Protein AF-0000000086563692 (afdb_homodimer)

Sequence (308 aa):
MVQERSSQERCFNPIDSYIWFELYGSPTDRDVDLIGSVIQSWYVMGRLGAFNSSNLQLANSSMEHNPIYDADKGFKVMPSSFHDIGDVEFQDNWGRVWVDLGTSDIFAVDVLLNCLTVLSSEYLGIQQMVLVGRMGDWEEGMTNPEYGYKYFKIMVQERSSQERCFNPIDSYIWFELYGSPTDRDVDLIGSVIQSWYVMGRLGAFNSSNLQLANSSMEHNPIYDADKGFKVMPSSFHDIGDVEFQDNWGRVWVDLGTSDIFAVDVLLNCLTVLSSEYLGIQQMVLVGRMGDWEEGMTNPEYGYKYFKI

Solvent-accessible surface area (backbone atoms only — not comparable to full-atom values): 15801 Å² total; per-residue (Å²): 64,40,51,57,57,86,56,84,67,19,50,66,34,63,62,54,20,26,44,33,35,33,36,81,48,59,67,51,75,65,49,43,50,52,56,34,49,52,52,42,29,52,46,58,39,27,45,27,19,21,36,33,80,90,51,39,52,43,57,67,35,66,79,89,45,89,61,58,40,56,47,70,62,54,70,68,47,81,79,14,26,36,69,50,68,50,48,35,37,32,45,51,34,36,35,35,30,43,37,19,34,52,61,40,42,64,47,45,52,26,33,50,50,33,22,50,52,45,42,18,75,75,45,82,40,59,69,33,35,29,47,24,34,68,70,81,77,75,51,89,75,64,72,41,54,94,71,50,27,46,72,31,87,109,62,39,51,57,57,85,55,84,69,19,50,66,36,63,64,54,20,26,43,34,35,33,37,80,50,60,68,50,74,66,49,42,52,51,56,33,49,51,51,41,29,51,46,56,38,26,45,27,19,22,36,34,80,90,51,40,52,45,58,70,34,64,81,88,42,90,59,58,40,56,47,69,61,52,69,69,47,80,80,13,26,37,70,49,70,51,49,34,37,31,44,54,35,36,34,37,30,42,36,18,34,51,61,40,41,64,47,44,53,24,32,50,49,34,21,51,52,44,42,20,73,76,48,81,42,60,68,33,35,28,48,24,34,65,69,81,77,77,48,91,72,63,72,40,55,94,70,49,27,47,70,31,87,110

Secondary structure (DSSP, 8-state):
-B---SSGGGS--TTSEEEEEEESSPPPHHHHHHHHHHHHHHHHHHHTT---GGG-TTTTS-TTS-----HHHHHHSPP----EE--EEEETTEEEEEEE-TT--THHHHHHHHHHHHHHHHSSPEEEEEEESS-TT--TT---GGGTEEEE--/-B---SSGGGS--TTSEEEEEEESSPPPHHHHHHHHHHHHHHHHHHHTT---GGG-TTTTS-TTS---B-HHHHHHSPP----EEEEEEEETTEEEEEEE-TT--THHHHHHHHHHHHHHHHSSPEEEEEEES--TT--TT---GGGTEEEE--

Radius of gyration: 19.94 Å; Cα contacts (8 Å, |Δi|>4): 639; chains: 2; bounding box: 43×49×48 Å

pLDDT: mean 82.55, std 15.15, range [36.16, 98.0]

Foldseek 3Di:
DADQDPDPQRDFDQQAWKKKWFFPWQDDPVRQCVLQVLVVVLQVCQQVQNQDPVQPQQVPDDVVDPRDRDVVVVVPDDGFHWDDKFWWKDAIRMIMIIGGRDRGDCSSVVVSVVVLCVCQVVHGHIPDIYIGRDDDDPPPPPCDVVRSMDIGGD/DADQDPDPQRDFDQQAWKKKWFFPWQDDPVRQCVLQVLVVVLQVCQQVQNQDPVQPQQVPDDVVDPRDRDVVVVVPDDGFHWDDKFWWKDAIRMIMIIGGRDRGDCSSVVVSVVVLCVCQVVHGHTPDIYITRDDDPPPPPPCDVVRSMDIGGD

Nearest PDB structures (foldseek):
  3t53-assembly1_A  TM=5.256E-01  e=1.301E+00  Escherichia coli K-12
  3k07-assembly1_A  TM=4.499E-01  e=2.612E+00  Escherichia coli K-12
  1nxi-assembly1_A  TM=3.755E-01  e=2.301E+00  Vibrio cholerae
  7cz9-assembly2_E  TM=3.711E-01  e=5.955E+00  Klebsiella pneumoniae
  7kf6-assembly1_C  TM=4.989E-01  e=3.275E-01  Escherichia coli

Structure (mmCIF, N/CA/C/O backbone):
data_AF-0000000086563692-model_v1
#
loop_
_entity.id
_entity.type
_entity.pdbx_description
1 polymer 'Uncharacterized protein'
#
loop_
_atom_site.group_PDB
_atom_site.id
_atom_site.type_symbol
_atom_site.label_atom_id
_atom_site.label_alt_id
_atom_site.label_comp_id
_atom_site.label_asym_id
_atom_site.label_entity_id
_atom_site.label_seq_id
_atom_site.pdbx_PDB_ins_code
_atom_site.Cartn_x
_atom_site.Cartn_y
_atom_site.Cartn_z
_atom_site.occupancy
_atom_site.B_iso_or_equiv
_atom_site.auth_seq_id
_atom_site.auth_comp_id
_atom_site.auth_asym_id
_atom_site.auth_atom_id
_atom_site.pdbx_PDB_model_num
ATOM 1 N N . MET A 1 1 ? 6.848 20.109 4.762 1 36.16 1 MET A N 1
ATOM 2 C CA . MET A 1 1 ? 5.789 19.109 4.824 1 36.16 1 MET A CA 1
ATOM 3 C C . MET A 1 1 ? 5.922 18.25 6.078 1 36.16 1 MET A C 1
ATOM 5 O O . MET A 1 1 ? 4.992 18.172 6.883 1 36.16 1 MET A O 1
ATOM 9 N N . VAL A 1 2 ? 6.562 17 5.934 1 46.16 2 VAL A N 1
ATOM 10 C CA . VAL A 1 2 ? 6.715 16.328 7.219 1 46.16 2 VAL A CA 1
ATOM 11 C C . VAL A 1 2 ? 7.637 17.141 8.117 1 46.16 2 VAL A C 1
ATOM 13 O O . VAL A 1 2 ? 8.766 17.453 7.742 1 46.16 2 VAL A O 1
ATOM 16 N N . GLN A 1 3 ? 7.266 18.078 9.055 1 46.94 3 GLN A N 1
ATOM 17 C CA . GLN A 1 3 ? 8.086 18.812 10.008 1 46.94 3 GLN A CA 1
ATOM 18 C C . GLN A 1 3 ? 8.078 18.141 11.375 1 46.94 3 GLN A C 1
ATOM 20 O O . GLN A 1 3 ? 7.02 17.734 11.867 1 46.94 3 GLN A O 1
ATOM 25 N N . GLU A 1 4 ? 9.227 17.312 11.586 1 50.34 4 GLU A N 1
ATOM 26 C CA . GLU A 1 4 ? 9.297 17 13.008 1 50.34 4 GLU A CA 1
ATOM 27 C C . GLU A 1 4 ? 9.68 18.25 13.82 1 50.34 4 GLU A C 1
ATOM 29 O O . GLU A 1 4 ? 10.586 19 13.43 1 50.34 4 GLU A O 1
ATOM 34 N N . ARG A 1 5 ? 8.812 18.797 14.508 1 49.22 5 ARG A N 1
ATOM 35 C CA . ARG A 1 5 ? 9.18 19.938 15.344 1 49.22 5 ARG A CA 1
ATOM 36 C C . ARG A 1 5 ? 10.125 19.516 16.469 1 49.22 5 ARG A C 1
ATOM 38 O O . ARG A 1 5 ? 10.102 18.359 16.906 1 49.22 5 ARG A O 1
ATOM 45 N N . SER A 1 6 ? 11.148 20.188 16.875 1 40.38 6 SER A N 1
ATOM 46 C CA . SER A 1 6 ? 12.297 20.156 17.781 1 40.38 6 SER A CA 1
ATOM 47 C C . SER A 1 6 ? 11.875 19.781 19.188 1 40.38 6 SER A C 1
ATOM 49 O O . SER A 1 6 ? 12.719 19.469 20.031 1 40.38 6 SER A O 1
ATOM 51 N N . SER A 1 7 ? 10.773 19.953 19.734 1 41.78 7 SER A N 1
ATOM 52 C CA . SER A 1 7 ? 10.641 19.703 21.156 1 41.78 7 SER A CA 1
ATOM 53 C C . SER A 1 7 ? 10.43 18.219 21.438 1 41.78 7 SER A C 1
ATOM 55 O O . SER A 1 7 ? 9.859 17.5 20.609 1 41.78 7 SER A O 1
ATOM 57 N N . GLN A 1 8 ? 11.18 17.547 22.562 1 43.56 8 GLN A N 1
ATOM 58 C CA . GLN A 1 8 ? 11.164 16.188 23.094 1 43.56 8 GLN A CA 1
ATOM 59 C C . GLN A 1 8 ? 9.844 15.492 22.781 1 43.56 8 GLN A C 1
ATOM 61 O O . GLN A 1 8 ? 9.828 14.289 22.484 1 43.56 8 GLN A O 1
ATOM 66 N N . GLU A 1 9 ? 8.797 16.109 23.062 1 45.97 9 GLU A N 1
ATOM 67 C CA . GLU A 1 9 ? 7.426 15.617 22.922 1 45.97 9 GLU A CA 1
ATOM 68 C C . GLU A 1 9 ? 7.09 15.328 21.453 1 45.97 9 GLU A C 1
ATOM 70 O O . GLU A 1 9 ? 6.027 14.781 21.156 1 45.97 9 GLU A O 1
ATOM 75 N N . ARG A 1 10 ? 8.18 15.586 20.531 1 53.53 10 ARG A N 1
ATOM 76 C CA . ARG A 1 10 ? 7.82 15.758 19.125 1 53.53 10 ARG A CA 1
ATOM 77 C C . ARG A 1 10 ? 8.438 14.664 18.266 1 53.53 10 ARG A C 1
ATOM 79 O O . ARG A 1 10 ? 8.219 14.625 17.047 1 53.53 10 ARG A O 1
ATOM 86 N N . CYS A 1 11 ? 9.07 13.781 19.094 1 57.66 11 CYS A N 1
ATOM 87 C CA . CYS A 1 11 ? 9.812 12.82 18.281 1 57.66 11 CYS A CA 1
ATOM 88 C C . CYS A 1 11 ? 8.898 11.695 17.797 1 57.66 11 CYS A C 1
ATOM 90 O O . CYS A 1 11 ? 8.062 11.203 18.547 1 57.66 11 CYS A O 1
ATOM 92 N N . PHE A 1 12 ? 8.977 11.531 16.688 1 68.88 12 PHE A N 1
ATOM 93 C CA . PHE A 1 12 ? 8.203 10.438 16.109 1 68.88 12 PHE A CA 1
ATOM 94 C C . PHE A 1 12 ? 8.609 9.102 16.719 1 68.88 12 PHE A C 1
ATOM 96 O O . PHE A 1 12 ? 9.789 8.75 16.719 1 68.88 12 PHE A O 1
ATOM 103 N N . ASN A 1 13 ? 7.66 8.586 17.531 1 78.75 13 ASN A N 1
ATOM 104 C CA . ASN A 1 13 ? 7.742 7.23 18.047 1 78.75 13 ASN A CA 1
ATOM 105 C C . ASN A 1 13 ? 6.961 6.246 17.188 1 78.75 13 ASN A C 1
ATOM 107 O O . ASN A 1 13 ? 5.73 6.254 17.188 1 78.75 13 ASN A O 1
ATOM 111 N N . PRO A 1 14 ? 7.668 5.336 16.5 1 79.81 14 PRO A N 1
ATOM 112 C CA . PRO A 1 14 ? 6.992 4.465 15.539 1 79.81 14 PRO A CA 1
ATOM 113 C C . PRO A 1 14 ? 5.875 3.637 16.172 1 79.81 14 PRO A C 1
ATOM 115 O O . PRO A 1 14 ? 4.938 3.232 15.477 1 79.81 14 PRO A O 1
ATOM 118 N N . ILE A 1 15 ? 5.949 3.422 17.5 1 86.31 15 ILE A N 1
ATOM 119 C CA . ILE A 1 15 ? 4.965 2.514 18.078 1 86.31 15 ILE A CA 1
ATOM 120 C C . ILE A 1 15 ? 3.863 3.318 18.766 1 86.31 15 ILE A C 1
ATOM 122 O O . ILE A 1 15 ? 2.955 2.744 19.375 1 86.31 15 ILE A O 1
ATOM 126 N N . ASP A 1 16 ? 3.912 4.613 18.688 1 88.25 16 ASP A N 1
ATOM 127 C CA . ASP A 1 16 ? 2.916 5.465 19.328 1 88.25 16 ASP A CA 1
ATOM 128 C C . ASP A 1 16 ? 2.994 6.895 18.812 1 88.25 16 ASP A C 1
ATOM 130 O O . ASP A 1 16 ? 3.561 7.773 19.453 1 88.25 16 ASP A O 1
ATOM 134 N N . SER A 1 17 ? 2.441 7.125 17.641 1 85.62 17 SER A N 1
ATOM 135 C CA . SER A 1 17 ? 2.512 8.469 17.078 1 85.62 17 SER A CA 1
ATOM 136 C C . SER A 1 17 ? 1.267 8.789 16.266 1 85.62 17 SER A C 1
ATOM 138 O O . SER A 1 17 ? 0.482 7.898 15.938 1 85.62 17 SER A O 1
ATOM 140 N N . TYR A 1 18 ? 1.096 10.039 16.141 1 88.19 18 TYR A N 1
ATOM 141 C CA . TYR A 1 18 ? 0.054 10.523 15.234 1 88.19 18 TYR A CA 1
ATOM 142 C C . TYR A 1 18 ? 0.653 11.023 13.922 1 88.19 18 TYR A C 1
ATOM 144 O O . TYR A 1 18 ? 1.73 11.625 13.922 1 88.19 18 TYR A O 1
ATOM 152 N N . ILE A 1 19 ? -0.04 10.711 12.891 1 89.56 19 ILE A N 1
ATOM 153 C CA . ILE A 1 19 ? 0.185 11.375 11.617 1 89.56 19 ILE A CA 1
ATOM 154 C C . ILE A 1 19 ? -0.841 12.492 11.43 1 89.56 19 ILE A C 1
ATOM 156 O O . ILE A 1 19 ? -2.043 12.234 11.352 1 89.56 19 ILE A O 1
ATOM 160 N N . TRP A 1 20 ? -0.296 13.664 11.414 1 87.75 20 TRP A N 1
ATOM 161 C CA . TRP A 1 20 ? -1.153 14.836 11.258 1 87.75 20 TRP A CA 1
ATOM 162 C C . TRP A 1 20 ? -1.065 15.391 9.844 1 87.75 20 TRP A C 1
ATOM 164 O O . TRP A 1 20 ? 0.017 15.438 9.258 1 87.75 20 TRP A O 1
ATOM 174 N N . PHE A 1 21 ? -2.184 15.852 9.336 1 88.5 21 PHE A N 1
ATOM 175 C CA . PHE A 1 21 ? -2.137 16.547 8.055 1 88.5 21 PHE A CA 1
ATOM 176 C C . PHE A 1 21 ? -3.1 17.719 8.039 1 88.5 21 PHE A C 1
ATOM 178 O O . PHE A 1 21 ? -4.188 17.656 8.609 1 88.5 21 PHE A O 1
ATOM 185 N N . GLU A 1 22 ? -2.607 18.734 7.562 1 87.44 22 GLU A N 1
ATOM 186 C CA . GLU A 1 22 ? -3.381 19.969 7.375 1 87.44 22 GLU A CA 1
ATOM 187 C C . GLU A 1 22 ? -3.85 20.109 5.93 1 87.44 22 GLU A C 1
ATOM 189 O O . GLU A 1 22 ? -3.041 20.031 5 1 87.44 22 GLU A O 1
ATOM 194 N N . LEU A 1 23 ? -5.145 20.297 5.77 1 90.62 23 LEU A N 1
ATOM 195 C CA . LEU A 1 23 ? -5.73 20.453 4.445 1 90.62 23 LEU A CA 1
ATOM 196 C C . LEU A 1 23 ? -5.914 21.938 4.117 1 90.62 23 LEU A C 1
ATOM 198 O O . LEU A 1 23 ? -5.844 22.797 5.004 1 90.62 23 LEU A O 1
ATOM 202 N N . TYR A 1 24 ? -6.047 22.297 2.867 1 89.44 24 TYR A N 1
ATOM 203 C CA . TYR A 1 24 ? -6.289 23.688 2.482 1 89.44 24 TYR A CA 1
ATOM 204 C C . TYR A 1 24 ? -7.648 24.156 2.979 1 89.44 24 TYR A C 1
ATOM 206 O O . TYR A 1 24 ? -7.867 25.359 3.148 1 89.44 24 TYR A O 1
ATOM 214 N N . GLY A 1 25 ? -8.562 23.266 3.266 1 89.5 25 GLY A N 1
ATOM 215 C CA . GLY A 1 25 ? -9.891 23.516 3.797 1 89.5 25 GLY A CA 1
ATOM 216 C C . GLY A 1 25 ? -10.508 22.281 4.453 1 89.5 25 GLY A C 1
ATOM 217 O O . GLY A 1 25 ? -9.914 21.219 4.465 1 89.5 25 GLY A O 1
ATOM 218 N N . SER A 1 26 ? -11.703 22.516 5.035 1 89.88 26 SER A N 1
ATOM 219 C CA . SER A 1 26 ? -12.406 21.391 5.633 1 89.88 26 SER A CA 1
ATOM 220 C C . SER A 1 26 ? -12.766 20.344 4.586 1 89.88 26 SER A C 1
ATOM 222 O O . SER A 1 26 ? -13.281 20.672 3.518 1 89.88 26 SER A O 1
ATOM 224 N N . PRO A 1 27 ? -12.469 19.094 4.891 1 92.88 27 PRO A N 1
ATOM 225 C CA . PRO A 1 27 ? -12.734 18.062 3.893 1 92.88 27 PRO A CA 1
ATOM 226 C C . PRO A 1 27 ? -14.227 17.781 3.715 1 92.88 27 PRO A C 1
ATOM 228 O O . PRO A 1 27 ? -14.984 17.812 4.688 1 92.88 27 PRO A O 1
ATOM 231 N N . THR A 1 28 ? -14.641 17.547 2.473 1 92.69 28 THR A N 1
ATOM 232 C CA . THR A 1 28 ? -15.969 17 2.191 1 92.69 28 THR A CA 1
ATOM 233 C C . THR A 1 28 ? -16.031 15.523 2.572 1 92.69 28 THR A C 1
ATOM 235 O O . THR A 1 28 ? -15.016 14.914 2.908 1 92.69 28 THR A O 1
ATOM 238 N N . ASP A 1 29 ? -17.234 14.938 2.555 1 93.31 29 ASP A N 1
ATOM 239 C CA . ASP A 1 29 ? -17.375 13.508 2.812 1 93.31 29 ASP A CA 1
ATOM 240 C C . ASP A 1 29 ? -16.562 12.688 1.81 1 93.31 29 ASP A C 1
ATOM 242 O O . ASP A 1 29 ? -15.992 11.656 2.162 1 93.31 29 ASP A O 1
ATOM 246 N N . ARG A 1 30 ? -16.531 13.172 0.63 1 92.88 30 ARG A N 1
ATOM 247 C CA . ARG A 1 30 ? -15.75 12.5 -0.403 1 92.88 30 ARG A CA 1
ATOM 248 C C . ARG A 1 30 ? -14.258 12.523 -0.074 1 92.88 30 ARG A C 1
ATOM 250 O O . ARG A 1 30 ? -13.562 11.523 -0.249 1 92.88 30 ARG A O 1
ATOM 257 N N . ASP A 1 31 ? -13.766 13.68 0.371 1 93 31 ASP A N 1
ATOM 258 C CA . ASP A 1 31 ? -12.367 13.812 0.766 1 93 31 ASP A CA 1
ATOM 259 C C . ASP A 1 31 ? -12.031 12.867 1.916 1 93 31 ASP A C 1
ATOM 261 O O . ASP A 1 31 ? -10.969 12.234 1.917 1 93 31 ASP A O 1
ATOM 265 N N . VAL A 1 32 ? -12.945 12.828 2.854 1 94.69 32 VAL A N 1
ATOM 266 C CA . VAL A 1 32 ? -12.773 11.953 4.012 1 94.69 32 VAL A CA 1
ATOM 267 C C . VAL A 1 32 ? -12.664 10.5 3.555 1 94.69 32 VAL A C 1
ATOM 269 O O . VAL A 1 32 ? -11.781 9.766 4.004 1 94.69 32 VAL A O 1
ATOM 272 N N . ASP A 1 33 ? -13.5 10.094 2.623 1 95.19 33 ASP A N 1
ATOM 273 C CA . ASP A 1 33 ? -13.477 8.727 2.109 1 95.19 33 ASP A CA 1
ATOM 274 C C . ASP A 1 33 ? -12.18 8.438 1.356 1 95.19 33 ASP A C 1
ATOM 276 O O . ASP A 1 33 ? -11.617 7.352 1.479 1 95.19 33 ASP A O 1
ATOM 280 N N . LEU A 1 34 ? -11.734 9.375 0.601 1 93.56 34 LEU A N 1
ATOM 281 C CA . LEU A 1 34 ? -10.531 9.195 -0.202 1 93.56 34 LEU A CA 1
ATOM 282 C C . LEU A 1 34 ? -9.297 9.062 0.687 1 93.56 34 LEU A C 1
ATOM 284 O O . LEU A 1 34 ? -8.547 8.094 0.57 1 93.56 34 LEU A O 1
ATOM 288 N N . ILE A 1 35 ? -9.102 10 1.582 1 94.5 35 ILE A N 1
ATOM 289 C CA . ILE A 1 35 ? -7.945 9.984 2.477 1 94.5 35 ILE A CA 1
ATOM 290 C C . ILE A 1 35 ? -8.016 8.75 3.377 1 94.5 35 ILE A C 1
ATOM 292 O O . ILE A 1 35 ? -7.012 8.055 3.559 1 94.5 35 ILE A O 1
ATOM 296 N N . GLY A 1 36 ? -9.211 8.492 3.891 1 96.38 36 GLY A N 1
ATOM 297 C CA . GLY A 1 36 ? -9.398 7.32 4.73 1 96.38 36 GLY A CA 1
ATOM 298 C C . GLY A 1 36 ? -9.078 6.02 4.02 1 96.38 36 GLY A C 1
ATOM 299 O O . GLY A 1 36 ? -8.445 5.133 4.59 1 96.38 36 GLY A O 1
ATOM 300 N N . SER A 1 37 ? -9.508 5.91 2.785 1 95.62 37 SER A N 1
ATOM 301 C CA . SER A 1 37 ? -9.273 4.699 2.002 1 95.62 37 SER A CA 1
ATOM 302 C C . SER A 1 37 ? -7.785 4.488 1.747 1 95.62 37 SER A C 1
ATOM 304 O O . SER A 1 37 ? -7.305 3.352 1.764 1 95.62 37 SER A O 1
ATOM 306 N N . VAL A 1 38 ? -7.105 5.547 1.495 1 95.88 38 VAL A N 1
ATOM 307 C CA . VAL A 1 38 ? -5.664 5.457 1.274 1 95.88 38 VAL A CA 1
ATOM 308 C C . VAL A 1 38 ? -4.977 4.98 2.551 1 95.88 38 VAL A C 1
ATOM 310 O O . VAL A 1 38 ? -4.141 4.074 2.514 1 95.88 38 VAL A O 1
ATOM 313 N N . ILE A 1 39 ? -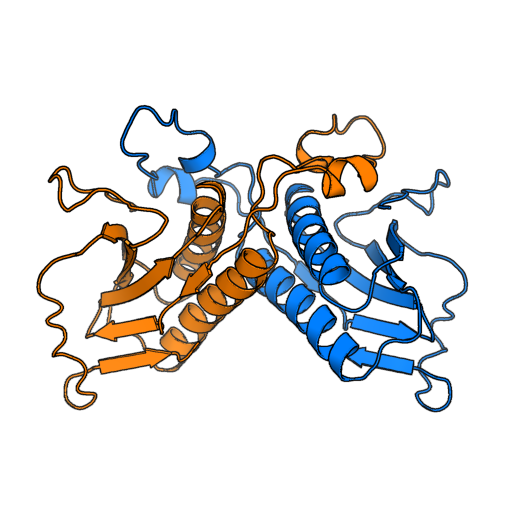5.348 5.543 3.66 1 97.25 39 ILE A N 1
ATOM 314 C CA . ILE A 1 39 ? -4.738 5.184 4.938 1 97.25 39 ILE A CA 1
ATOM 315 C C . ILE A 1 39 ? -5.113 3.75 5.305 1 97.25 39 ILE A C 1
ATOM 317 O O . ILE A 1 39 ? -4.293 3.004 5.844 1 97.25 39 ILE A O 1
ATOM 321 N N . GLN A 1 40 ? -6.348 3.41 5.012 1 97.81 40 GLN A N 1
ATOM 322 C CA . GLN A 1 40 ? -6.773 2.037 5.254 1 97.81 40 GLN A CA 1
ATOM 323 C C . GLN A 1 40 ? -5.961 1.053 4.418 1 97.81 40 GLN A C 1
ATOM 325 O O . GLN A 1 40 ? -5.523 0.015 4.922 1 97.81 40 GLN A O 1
ATOM 330 N N . SER A 1 41 ? -5.805 1.341 3.158 1 98 41 SER A N 1
ATOM 331 C CA . SER A 1 41 ? -5 0.489 2.289 1 98 41 SER A CA 1
ATOM 332 C C . SER A 1 41 ? -3.57 0.372 2.803 1 98 41 SER A C 1
ATOM 334 O O . SER A 1 41 ? -3.004 -0.723 2.832 1 98 41 SER A O 1
ATOM 336 N N . TRP A 1 42 ? -3.021 1.482 3.221 1 97.94 42 TRP A N 1
ATOM 337 C CA . TRP A 1 42 ? -1.678 1.54 3.785 1 97.94 42 TRP A CA 1
ATOM 338 C C . TRP A 1 42 ? -1.57 0.66 5.027 1 97.94 42 TRP A C 1
ATOM 340 O O . TRP A 1 42 ? -0.606 -0.094 5.18 1 97.94 42 TRP A O 1
ATOM 350 N N . TYR A 1 43 ? -2.566 0.707 5.824 1 97.75 43 TYR A N 1
ATOM 351 C CA . TYR A 1 43 ? -2.566 -0.078 7.055 1 97.75 43 TYR A CA 1
ATOM 352 C C . TYR A 1 43 ? -2.703 -1.565 6.75 1 97.75 43 TYR A C 1
ATOM 354 O O . TYR A 1 43 ? -2.014 -2.395 7.352 1 97.75 43 TYR A O 1
ATOM 362 N N . VAL A 1 44 ? -3.559 -1.927 5.883 1 96.69 44 VAL A N 1
ATOM 363 C CA . VAL A 1 44 ? -3.779 -3.324 5.523 1 96.69 44 VAL A CA 1
ATOM 364 C C . VAL A 1 44 ? -2.477 -3.938 5.012 1 96.69 44 VAL A C 1
ATOM 366 O O . VAL A 1 44 ? -2.076 -5.016 5.453 1 96.69 44 VAL A O 1
ATOM 369 N N . MET A 1 45 ? -1.809 -3.242 4.145 1 96.88 45 MET A N 1
ATOM 370 C CA . MET A 1 45 ? -0.558 -3.746 3.584 1 96.88 45 MET A CA 1
ATOM 371 C C . MET A 1 45 ? 0.539 -3.779 4.645 1 96.88 45 MET A C 1
ATOM 373 O O . MET A 1 45 ? 1.313 -4.738 4.711 1 96.88 45 MET A O 1
ATOM 377 N N . GLY A 1 46 ? 0.566 -2.742 5.453 1 96.81 46 GLY A N 1
ATOM 378 C CA . GLY A 1 46 ? 1.563 -2.691 6.512 1 96.81 46 GLY A CA 1
ATOM 379 C C . GLY A 1 46 ? 1.417 -3.812 7.523 1 96.81 46 GLY A C 1
ATOM 380 O O . GLY A 1 46 ? 2.412 -4.324 8.039 1 96.81 46 GLY A O 1
ATOM 381 N N . ARG A 1 47 ? 0.176 -4.141 7.816 1 95.25 47 ARG A N 1
ATOM 382 C CA . ARG A 1 47 ? -0.071 -5.242 8.742 1 95.25 47 ARG A CA 1
ATOM 383 C C . ARG A 1 47 ? 0.469 -6.555 8.18 1 95.25 47 ARG A C 1
ATOM 385 O O . ARG A 1 47 ? 0.878 -7.438 8.938 1 95.25 47 ARG A O 1
ATOM 392 N N . LEU A 1 48 ? 0.463 -6.664 6.898 1 93.94 48 LEU A N 1
ATOM 393 C CA . LEU A 1 48 ? 0.911 -7.879 6.227 1 93.94 48 LEU A CA 1
ATOM 394 C C . LEU A 1 48 ? 2.363 -7.75 5.777 1 93.94 48 LEU A C 1
ATOM 396 O O . LEU A 1 48 ? 2.768 -8.359 4.789 1 93.94 48 LEU A O 1
ATOM 400 N N . GLY A 1 49 ? 3.15 -6.867 6.367 1 93.94 49 GLY A N 1
ATOM 401 C CA . GLY A 1 49 ? 4.598 -6.828 6.219 1 93.94 49 GLY A CA 1
ATOM 402 C C . GLY A 1 49 ? 5.047 -6.207 4.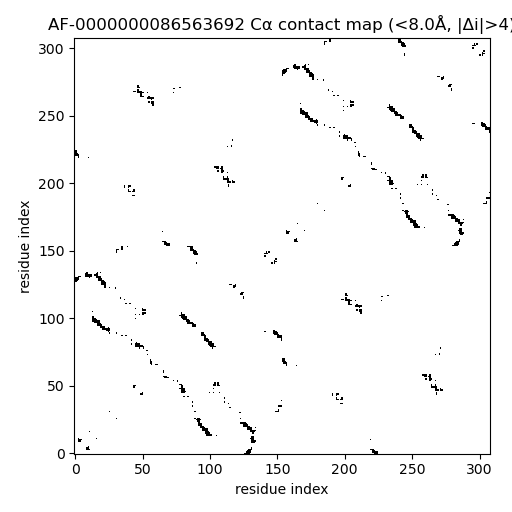91 1 93.94 49 GLY A C 1
ATOM 403 O O . GLY A 1 49 ? 6.172 -6.43 4.465 1 93.94 49 GLY A O 1
ATOM 404 N N . ALA A 1 50 ? 4.234 -5.457 4.289 1 95.69 50 ALA A N 1
ATOM 405 C CA . ALA A 1 50 ? 4.531 -4.883 2.98 1 95.69 50 ALA A CA 1
ATOM 406 C C . ALA A 1 50 ? 5.809 -4.051 3.023 1 95.69 50 ALA A C 1
ATOM 408 O O . ALA A 1 50 ? 6.602 -4.066 2.08 1 95.69 50 ALA A O 1
ATOM 409 N N . PHE A 1 51 ? 5.938 -3.363 4.066 1 95.38 51 PHE A N 1
ATOM 410 C CA . PHE A 1 51 ? 6.969 -2.334 4.121 1 95.38 51 PHE A CA 1
ATOM 411 C C . PHE A 1 51 ? 8.195 -2.836 4.871 1 95.38 51 PHE A C 1
ATOM 413 O O . PHE A 1 51 ? 8.562 -2.287 5.91 1 95.38 51 PHE A O 1
ATOM 420 N N . ASN A 1 52 ? 8.82 -3.857 4.328 1 93.56 52 ASN A N 1
ATOM 421 C CA . ASN A 1 52 ? 10.055 -4.441 4.844 1 93.56 52 ASN A CA 1
ATOM 422 C C . ASN A 1 52 ? 11.234 -4.133 3.936 1 93.56 52 ASN A C 1
ATOM 424 O O . ASN A 1 52 ? 11.438 -4.809 2.924 1 93.56 52 ASN A O 1
ATOM 428 N N . SER A 1 53 ? 11.977 -3.141 4.289 1 90 53 SER A N 1
ATOM 429 C CA . SER A 1 53 ? 13.086 -2.695 3.449 1 90 53 SER A CA 1
ATOM 430 C C . SER A 1 53 ? 14.203 -3.734 3.41 1 90 53 SER A C 1
ATOM 432 O O . SER A 1 53 ? 15.086 -3.672 2.551 1 90 53 SER A O 1
ATOM 434 N N . SER A 1 54 ? 14.172 -4.68 4.324 1 90.69 54 SER A N 1
ATOM 435 C CA . SER A 1 54 ? 15.203 -5.715 4.363 1 90.69 54 SER A CA 1
ATOM 436 C C . SER A 1 54 ? 14.93 -6.801 3.324 1 90.69 54 SER A C 1
ATOM 438 O O . SER A 1 54 ? 15.781 -7.668 3.094 1 90.69 54 SER A O 1
ATOM 440 N N . ASN A 1 55 ? 13.773 -6.738 2.709 1 91.5 55 ASN A N 1
ATOM 441 C CA . ASN A 1 55 ? 13.43 -7.758 1.724 1 91.5 55 ASN A CA 1
ATOM 442 C C . ASN A 1 55 ? 12.984 -7.137 0.402 1 91.5 55 ASN A C 1
ATOM 444 O O . ASN A 1 55 ? 11.969 -7.531 -0.161 1 91.5 55 ASN A O 1
ATOM 448 N N . LEU A 1 56 ? 13.648 -6.164 -0.053 1 89.75 56 LEU A N 1
ATOM 449 C CA . LEU A 1 56 ? 13.422 -5.57 -1.366 1 89.75 56 LEU A CA 1
ATOM 450 C C . LEU A 1 56 ? 14.344 -6.188 -2.408 1 89.75 56 LEU A C 1
ATOM 452 O O . LEU A 1 56 ? 15.195 -5.5 -2.979 1 89.75 56 LEU A O 1
ATOM 456 N N . GLN A 1 57 ? 14.125 -7.395 -2.744 1 88.31 57 GLN A N 1
ATOM 457 C CA . GLN A 1 57 ? 15.047 -8.188 -3.547 1 88.31 57 GLN A CA 1
ATOM 458 C C . GLN A 1 57 ? 15.055 -7.723 -5 1 88.31 57 GLN A C 1
ATOM 460 O O . GLN A 1 57 ? 16.109 -7.633 -5.621 1 88.31 57 GLN A O 1
ATOM 465 N N . LEU A 1 58 ? 13.914 -7.406 -5.539 1 85.06 58 LEU A N 1
ATOM 466 C CA . LEU A 1 58 ? 13.82 -7.035 -6.945 1 85.06 58 LEU A CA 1
ATOM 467 C C . LEU A 1 58 ? 14.398 -5.645 -7.18 1 85.06 58 LEU A C 1
ATOM 469 O O . LEU A 1 58 ? 15.141 -5.426 -8.141 1 85.06 58 LEU A O 1
ATOM 473 N N . ALA A 1 59 ? 14.039 -4.742 -6.305 1 83.31 59 ALA A N 1
ATOM 474 C CA . ALA A 1 59 ? 14.547 -3.379 -6.418 1 83.31 59 ALA A CA 1
ATOM 475 C C . ALA A 1 59 ? 16.078 -3.352 -6.312 1 83.31 59 ALA A C 1
ATOM 477 O O . ALA A 1 59 ? 16.719 -2.498 -6.914 1 83.31 59 ALA A O 1
ATOM 478 N N . ASN A 1 60 ? 16.609 -4.219 -5.605 1 80.25 60 ASN A N 1
ATOM 479 C CA . ASN A 1 60 ? 18.047 -4.246 -5.375 1 80.25 60 ASN A CA 1
ATOM 480 C C . ASN A 1 60 ? 18.766 -5.109 -6.406 1 80.25 60 ASN A C 1
ATOM 482 O O . ASN A 1 60 ? 20 -5.199 -6.398 1 80.25 60 ASN A O 1
ATOM 486 N N . SER A 1 61 ? 17.922 -5.746 -7.145 1 72.69 61 SER A N 1
ATOM 487 C CA . SER A 1 61 ? 18.547 -6.613 -8.141 1 72.69 61 SER A CA 1
ATOM 488 C C . SER A 1 61 ? 19.031 -5.812 -9.344 1 72.69 61 SER A C 1
ATOM 4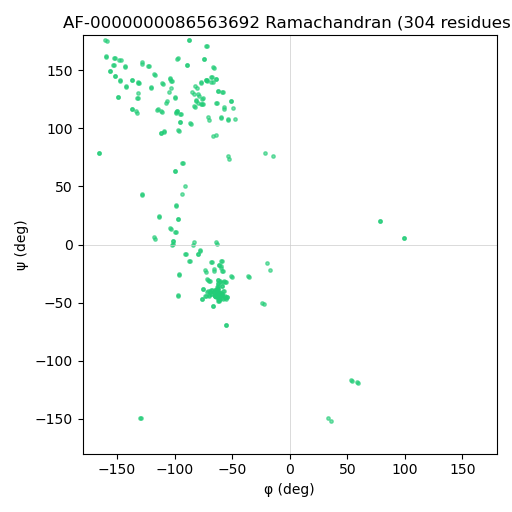90 O O . SER A 1 61 ? 18.469 -4.762 -9.664 1 72.69 61 SER A O 1
ATOM 492 N N . SER A 1 62 ? 20.25 -5.953 -9.742 1 57.38 62 SER A N 1
ATOM 493 C CA . SER A 1 62 ? 20.828 -5.332 -10.93 1 57.38 62 SER A CA 1
ATOM 494 C C . SER A 1 62 ? 19.984 -5.637 -12.172 1 57.38 62 SER A C 1
ATOM 496 O O . SER A 1 62 ? 19.422 -6.727 -12.289 1 57.38 62 SER A O 1
ATOM 498 N N . MET A 1 63 ? 19.234 -4.574 -12.695 1 53.28 63 MET A N 1
ATOM 499 C CA . MET A 1 63 ? 18.328 -4.625 -13.836 1 53.28 63 MET A CA 1
ATOM 500 C C . MET A 1 63 ? 18.859 -5.562 -14.914 1 53.28 63 MET A C 1
ATOM 502 O O . MET A 1 63 ? 18.141 -5.898 -15.859 1 53.28 63 MET A O 1
ATOM 506 N N . GLU A 1 64 ? 20.156 -5.715 -14.945 1 49.06 64 GLU A N 1
ATOM 507 C CA . GLU A 1 64 ? 20.672 -6.352 -16.156 1 49.06 64 GLU A CA 1
ATOM 508 C C . GLU A 1 64 ? 20.078 -7.746 -16.344 1 49.06 64 GLU A C 1
ATOM 510 O O . GLU A 1 64 ? 20.109 -8.305 -17.438 1 49.06 64 GLU A O 1
ATOM 515 N N . HIS A 1 65 ? 19.578 -8.305 -15.289 1 52.28 65 HIS A N 1
ATOM 516 C CA . HIS A 1 65 ? 19.125 -9.68 -15.43 1 52.28 65 HIS A CA 1
ATOM 517 C C . HIS A 1 65 ? 17.734 -9.867 -14.867 1 52.28 65 HIS A C 1
ATOM 519 O O . HIS A 1 65 ? 17.25 -9.031 -14.102 1 52.28 65 HIS A O 1
ATOM 525 N N . ASN A 1 66 ? 16.766 -10.695 -15.578 1 57.12 66 ASN A N 1
ATOM 526 C CA . ASN A 1 66 ? 15.5 -11.273 -15.133 1 57.12 66 ASN A CA 1
ATOM 527 C C . ASN A 1 66 ? 15.438 -11.375 -13.609 1 57.12 66 ASN A C 1
ATOM 529 O O . ASN A 1 66 ? 15.922 -12.344 -13.023 1 57.12 66 ASN A O 1
ATOM 533 N N . PRO A 1 67 ? 15.133 -10.172 -12.906 1 62.78 67 PRO A N 1
ATOM 534 C CA . PRO A 1 67 ? 15.172 -10.258 -11.445 1 62.78 67 PRO A CA 1
ATOM 535 C C . PRO A 1 67 ? 14.344 -11.422 -10.898 1 62.78 67 PRO A C 1
ATOM 537 O O . PRO A 1 67 ? 13.258 -11.703 -11.414 1 62.78 67 PRO A O 1
ATOM 540 N N . ILE A 1 68 ? 15.078 -12.242 -10.133 1 70.5 68 ILE A N 1
ATOM 541 C CA . ILE A 1 68 ? 14.414 -13.383 -9.5 1 70.5 68 ILE A CA 1
ATOM 542 C C . ILE A 1 68 ? 14.258 -13.117 -8.008 1 70.5 68 ILE A C 1
ATOM 544 O O . ILE A 1 68 ? 15.188 -12.648 -7.348 1 70.5 68 ILE A O 1
ATOM 548 N N . TYR A 1 69 ? 13.086 -13.172 -7.551 1 80.19 69 TYR A N 1
ATOM 549 C CA . TYR A 1 69 ? 12.812 -13.094 -6.121 1 80.19 69 TYR A CA 1
ATOM 550 C C . TYR A 1 69 ? 13.07 -14.438 -5.449 1 80.19 69 TYR A C 1
ATOM 552 O O . TYR A 1 69 ? 12.555 -15.469 -5.887 1 80.19 69 TYR A O 1
ATOM 560 N N . ASP A 1 70 ? 13.906 -14.539 -4.5 1 83.56 70 ASP A N 1
ATOM 561 C CA . ASP A 1 70 ? 14.203 -15.727 -3.711 1 83.56 70 ASP A CA 1
ATOM 562 C C . ASP A 1 70 ? 13.25 -15.859 -2.531 1 83.56 70 ASP A C 1
ATOM 564 O O . ASP A 1 70 ? 13.406 -15.18 -1.516 1 83.56 70 ASP A O 1
ATOM 568 N N . ALA A 1 71 ? 12.305 -16.766 -2.631 1 80.75 71 ALA A N 1
ATOM 569 C CA . ALA A 1 71 ? 11.266 -16.922 -1.619 1 80.75 71 ALA A CA 1
ATOM 570 C C . ALA A 1 71 ? 11.859 -17.359 -0.283 1 80.75 71 ALA A C 1
ATOM 572 O O . ALA A 1 71 ? 11.398 -16.938 0.777 1 80.75 71 ALA A O 1
ATOM 573 N N . ASP A 1 72 ? 12.812 -18.234 -0.34 1 83.31 72 ASP A N 1
ATOM 574 C CA . ASP A 1 72 ? 13.438 -18.719 0.89 1 83.31 72 ASP A CA 1
ATOM 575 C C . ASP A 1 72 ? 14.094 -17.562 1.657 1 83.31 72 ASP A C 1
ATOM 577 O O . ASP A 1 72 ? 14.008 -17.5 2.885 1 83.31 72 ASP A O 1
ATOM 581 N N . LYS A 1 73 ? 14.805 -16.766 0.881 1 84.69 73 LYS A N 1
ATOM 582 C CA . LYS A 1 73 ? 15.414 -15.602 1.508 1 84.69 73 LYS A CA 1
ATOM 583 C C . LYS A 1 73 ? 14.359 -14.688 2.119 1 84.69 73 LYS A C 1
ATOM 585 O O . LYS A 1 73 ? 14.531 -14.188 3.23 1 84.69 73 LYS A O 1
ATOM 590 N N . GLY A 1 74 ? 13.273 -14.477 1.42 1 84.81 74 GLY A N 1
ATOM 591 C CA . GLY A 1 74 ? 12.211 -13.617 1.896 1 84.81 74 GLY A CA 1
ATOM 592 C C . GLY A 1 74 ? 11.562 -14.109 3.176 1 84.81 74 GLY A C 1
ATOM 593 O O . GLY A 1 74 ? 11.234 -13.32 4.059 1 84.81 74 GLY A O 1
ATOM 594 N N . PHE A 1 75 ? 11.461 -15.414 3.254 1 82.38 75 PHE A N 1
ATOM 595 C CA . PHE A 1 75 ? 10.805 -16 4.414 1 82.38 75 PHE A CA 1
ATOM 596 C C . PHE A 1 75 ? 11.695 -15.906 5.645 1 82.38 75 PHE A C 1
ATOM 598 O O . PHE A 1 75 ? 11.203 -15.938 6.777 1 82.38 75 PHE A O 1
ATOM 605 N N . LYS A 1 76 ? 12.969 -15.773 5.402 1 86.31 76 LYS A N 1
ATOM 606 C CA . LYS A 1 76 ? 13.922 -15.773 6.508 1 86.31 76 LYS A CA 1
ATOM 607 C C . LYS A 1 76 ? 14.117 -14.367 7.074 1 86.31 76 LYS A C 1
ATOM 609 O O . LYS A 1 76 ? 14.641 -14.203 8.18 1 86.31 76 LYS A O 1
ATOM 614 N N . VAL A 1 77 ? 13.672 -13.391 6.336 1 88.38 77 VAL A N 1
ATOM 615 C CA . VAL A 1 77 ? 13.82 -12.016 6.801 1 88.38 77 VAL A CA 1
ATOM 616 C C . VAL A 1 77 ? 12.844 -11.742 7.945 1 88.38 77 VAL A C 1
ATOM 618 O O . VAL A 1 77 ? 11.703 -12.219 7.922 1 88.38 77 VAL A O 1
ATOM 621 N N . MET A 1 78 ? 13.266 -10.969 8.969 1 86.62 78 MET A N 1
ATOM 622 C CA . MET A 1 78 ? 12.391 -10.617 10.086 1 86.62 78 MET A CA 1
ATOM 623 C C . MET A 1 78 ? 11.148 -9.883 9.594 1 86.62 78 MET A C 1
ATOM 625 O O . MET A 1 78 ? 11.25 -8.953 8.781 1 86.62 78 MET A O 1
ATOM 629 N N . PRO A 1 79 ? 10.102 -10.391 10.094 1 82.94 79 PRO A N 1
ATOM 630 C CA . PRO A 1 79 ? 8.852 -9.766 9.648 1 82.94 79 PRO A CA 1
ATOM 631 C C . PRO A 1 79 ? 8.727 -8.305 10.07 1 82.94 79 PRO A C 1
ATOM 633 O O . PRO A 1 79 ? 9.227 -7.926 11.133 1 82.94 79 PRO A O 1
ATOM 636 N N . SER A 1 80 ? 8.188 -7.484 9.258 1 89.75 80 SER A N 1
ATOM 637 C CA . SER A 1 80 ? 7.809 -6.094 9.484 1 89.75 80 SER A CA 1
ATOM 638 C C . SER A 1 80 ? 6.297 -5.914 9.406 1 89.75 80 SER A C 1
ATOM 640 O O . SER A 1 80 ? 5.688 -6.156 8.359 1 89.75 80 SER A O 1
ATOM 642 N N . SER A 1 81 ? 5.688 -5.512 10.547 1 93.06 81 SER A N 1
ATOM 643 C CA . SER A 1 81 ? 4.23 -5.438 10.508 1 93.06 81 SER A CA 1
ATOM 644 C C . SER A 1 81 ? 3.715 -4.312 11.398 1 93.06 81 SER A C 1
ATOM 646 O O . SER A 1 81 ? 4.262 -4.066 12.477 1 93.06 81 SER A O 1
ATOM 648 N N . PHE A 1 82 ? 2.691 -3.66 10.867 1 96.38 82 PHE A N 1
ATOM 649 C CA . PHE A 1 82 ? 1.948 -2.715 11.695 1 96.38 82 PHE A CA 1
ATOM 650 C C . PHE A 1 82 ? 1.182 -3.439 12.797 1 96.38 82 PHE A C 1
ATOM 652 O O . PHE A 1 82 ? 0.612 -4.508 12.562 1 96.38 82 PHE A O 1
ATOM 659 N N . HIS A 1 83 ? 1.1 -2.783 14 1 96.56 83 HIS A N 1
ATOM 660 C CA . HIS A 1 83 ? 0.41 -3.418 15.117 1 96.56 83 HIS A CA 1
ATOM 661 C C . HIS A 1 83 ? -1.023 -2.912 15.234 1 96.56 83 HIS A C 1
ATOM 663 O O . HIS A 1 83 ? -1.945 -3.697 15.469 1 96.56 83 HIS A O 1
ATOM 669 N N . ASP A 1 84 ? -1.183 -1.661 15.109 1 97.12 84 ASP A N 1
ATOM 670 C CA . ASP A 1 84 ? -2.518 -1.109 15.328 1 97.12 84 ASP A CA 1
ATOM 671 C C . ASP A 1 84 ? -2.658 0.262 14.672 1 97.12 84 ASP A C 1
ATOM 673 O O . ASP A 1 84 ? -1.661 0.885 14.305 1 97.12 84 ASP A O 1
ATOM 677 N N . ILE A 1 85 ? -3.889 0.689 14.484 1 97.06 85 ILE A N 1
ATOM 678 C CA . ILE A 1 85 ? -4.164 2.008 13.93 1 97.06 85 ILE A CA 1
ATOM 679 C C . ILE A 1 85 ? -5.512 2.516 14.438 1 97.06 85 ILE A C 1
ATOM 681 O O . ILE A 1 85 ? -6.422 1.725 14.695 1 97.06 85 ILE A O 1
ATOM 685 N N . GLY A 1 86 ? -5.609 3.785 14.656 1 96 86 GLY A N 1
ATOM 686 C CA . GLY A 1 86 ? -6.883 4.402 15 1 96 86 GLY A CA 1
ATOM 687 C C . GLY A 1 86 ? -7.688 4.82 13.781 1 96 86 GLY A C 1
ATOM 688 O O . GLY A 1 86 ? -7.219 4.695 12.648 1 96 86 GLY A O 1
ATOM 689 N N . ASP A 1 87 ? -8.891 5.305 14.047 1 96.31 87 ASP A N 1
ATOM 690 C CA . ASP A 1 87 ? -9.688 5.91 12.984 1 96.31 87 ASP A CA 1
ATOM 691 C C . ASP A 1 87 ? -9.031 7.195 12.477 1 96.31 87 ASP A C 1
ATOM 693 O O . ASP A 1 87 ? -8.273 7.84 13.203 1 96.31 87 ASP A O 1
ATOM 697 N N . VAL A 1 88 ? -9.297 7.484 11.219 1 96 88 VAL A N 1
ATOM 698 C CA . VAL A 1 88 ? -8.852 8.773 10.688 1 96 88 VAL A CA 1
ATOM 699 C C . VAL A 1 88 ? -9.844 9.867 11.086 1 96 88 VAL A C 1
ATOM 701 O O . VAL A 1 88 ? -11.031 9.773 10.789 1 96 88 VAL A O 1
ATOM 704 N N . GLU A 1 89 ? -9.344 10.875 11.734 1 94 89 GLU A N 1
ATOM 705 C CA . GLU A 1 89 ? -10.211 11.914 12.289 1 94 89 GLU A CA 1
ATOM 706 C C . GLU A 1 89 ? -9.93 13.266 11.641 1 94 89 GLU A C 1
ATOM 708 O O . GLU A 1 89 ? -8.789 13.562 11.273 1 94 89 GLU A O 1
ATOM 713 N N . PHE A 1 90 ? -11.023 14.016 11.516 1 92.56 90 PHE A N 1
ATOM 714 C CA . PHE A 1 90 ? -10.891 15.359 10.969 1 92.56 90 PHE A CA 1
ATOM 715 C C . PHE A 1 90 ? -11.625 16.375 11.836 1 92.56 90 PHE A C 1
ATOM 717 O O . PHE A 1 90 ? -12.703 16.094 12.359 1 92.56 90 PHE A O 1
ATOM 724 N N . GLN A 1 91 ? -11.039 17.484 12.016 1 89.25 91 GLN A N 1
ATOM 725 C CA . GLN A 1 91 ? -11.625 18.672 12.633 1 89.25 91 GLN A CA 1
ATOM 726 C C . GLN A 1 91 ? -11.242 19.938 11.859 1 89.25 91 GLN A C 1
ATOM 728 O O . GLN A 1 91 ? -10.07 20.297 11.797 1 89.25 91 GLN A O 1
ATOM 733 N N . ASP A 1 92 ? -12.352 20.531 11.336 1 88.06 92 ASP A N 1
ATOM 734 C CA . ASP A 1 92 ? -12.109 21.672 10.438 1 88.06 92 ASP A CA 1
ATOM 735 C C . ASP A 1 92 ? -11.141 21.281 9.32 1 88.06 92 ASP A C 1
ATOM 737 O O . ASP A 1 92 ? -11.422 20.359 8.547 1 88.06 92 ASP A O 1
ATOM 741 N N . ASN A 1 93 ? -9.938 21.938 9.281 1 89.5 93 ASN A N 1
ATOM 742 C CA . ASN A 1 93 ? -9.039 21.625 8.18 1 89.5 93 ASN A CA 1
ATOM 743 C C . ASN A 1 93 ? -7.895 20.719 8.625 1 89.5 93 ASN A C 1
ATOM 745 O O . ASN A 1 93 ? -6.926 20.531 7.887 1 89.5 93 ASN A O 1
ATOM 749 N N . TRP A 1 94 ? -8.031 20.141 9.781 1 87.94 94 TRP A N 1
ATOM 750 C CA . TRP A 1 94 ? -6.984 19.266 10.281 1 87.94 94 TRP A CA 1
ATOM 751 C C . TRP A 1 94 ? -7.457 17.812 10.297 1 87.94 94 TRP A C 1
ATOM 753 O O . TRP A 1 94 ? -8.617 17.531 10.617 1 87.94 94 TRP A O 1
ATOM 763 N N . GLY A 1 95 ? -6.578 16.922 9.898 1 91.06 95 GLY A N 1
ATOM 764 C CA . GLY A 1 95 ? -6.777 15.492 10.039 1 91.06 95 GLY A CA 1
ATOM 765 C C . GLY A 1 95 ? -5.668 14.812 10.82 1 91.06 95 GLY A C 1
ATOM 766 O O . GLY A 1 95 ? -4.547 15.32 10.883 1 91.06 95 GLY A O 1
ATOM 767 N N . ARG A 1 96 ? -6.035 13.711 11.43 1 91.56 96 ARG A N 1
ATOM 768 C CA . ARG A 1 96 ? -5.004 12.93 12.109 1 91.56 96 ARG A CA 1
ATOM 769 C C . ARG A 1 96 ? -5.375 11.453 12.156 1 91.56 96 ARG A C 1
ATOM 771 O O . ARG A 1 96 ? -6.551 11.094 12.031 1 91.56 96 ARG A O 1
ATOM 778 N N . VAL A 1 97 ? -4.379 10.617 12.367 1 93.81 97 VAL A N 1
ATOM 779 C CA . VAL A 1 97 ? -4.57 9.188 12.586 1 93.81 97 VAL A CA 1
ATOM 780 C C . VAL A 1 97 ? -3.467 8.656 13.5 1 93.81 97 VAL A C 1
ATOM 782 O O . VAL A 1 97 ? -2.287 8.961 13.305 1 93.81 97 VAL A O 1
ATOM 785 N N . TRP A 1 98 ? -3.855 7.984 14.57 1 93.19 98 TRP A N 1
ATOM 786 C CA . TRP A 1 98 ? -2.896 7.336 15.461 1 93.19 98 TRP A CA 1
ATOM 787 C C . TRP A 1 98 ? -2.383 6.035 14.852 1 93.19 98 TRP A C 1
ATOM 789 O O . TRP A 1 98 ? -3.158 5.258 14.297 1 93.19 98 TRP A O 1
ATOM 799 N N . VAL A 1 99 ? -1.047 5.844 15.039 1 93.75 99 VAL A N 1
ATOM 800 C CA . VAL A 1 99 ? -0.513 4.625 14.438 1 93.75 99 VAL A CA 1
ATOM 801 C C . VAL A 1 99 ? 0.442 3.943 15.414 1 93.75 99 VAL A C 1
ATOM 803 O O . VAL A 1 99 ? 1.144 4.613 16.172 1 93.75 99 VAL A O 1
ATOM 806 N N . ASP A 1 100 ? 0.431 2.645 15.477 1 95.25 100 ASP A N 1
ATOM 807 C CA . ASP A 1 100 ? 1.449 1.742 16 1 95.25 100 ASP A CA 1
ATOM 808 C C . ASP A 1 100 ? 2.082 0.916 14.883 1 95.25 100 ASP A C 1
ATOM 810 O O . ASP A 1 100 ? 1.549 -0.127 14.5 1 95.25 100 ASP A O 1
ATOM 814 N N . LEU A 1 101 ? 3.246 1.367 14.352 1 93 101 LEU A N 1
ATOM 815 C CA . LEU A 1 101 ? 3.889 0.767 13.188 1 93 101 LEU A CA 1
ATOM 816 C C . LEU A 1 101 ? 4.629 -0.509 13.57 1 93 101 LEU A C 1
ATOM 818 O O . LEU A 1 101 ? 5.145 -1.217 12.703 1 93 101 LEU A O 1
ATOM 822 N N . GLY A 1 102 ? 4.637 -0.743 14.812 1 93.06 102 GLY A N 1
ATOM 823 C CA . GLY A 1 102 ? 5.223 -1.991 15.273 1 93.06 102 GLY A CA 1
ATOM 824 C C . GLY A 1 102 ? 6.68 -2.148 14.875 1 93.06 102 GLY A C 1
ATOM 825 O O . GLY A 1 102 ? 7.52 -1.318 15.234 1 93.06 102 GLY A O 1
ATOM 826 N N . THR A 1 103 ? 6.965 -3.188 14.094 1 91 103 THR A N 1
ATOM 827 C CA . THR A 1 103 ? 8.336 -3.49 13.703 1 91 103 THR A CA 1
ATOM 828 C C . THR A 1 103 ? 8.633 -2.953 12.305 1 91 103 THR A C 1
ATOM 830 O O . THR A 1 103 ? 9.648 -3.307 11.695 1 91 103 THR A O 1
ATOM 833 N N . SER A 1 104 ? 7.758 -2.172 11.797 1 85.5 104 SER A N 1
ATOM 834 C CA . SER A 1 104 ? 7.949 -1.67 10.438 1 85.5 104 SER A CA 1
ATOM 835 C C . SER A 1 104 ? 9.023 -0.59 10.391 1 85.5 104 SER A C 1
ATOM 837 O O . SER A 1 104 ? 9.375 -0.015 11.422 1 85.5 104 SER A O 1
ATOM 839 N N . ASP A 1 105 ? 9.484 -0.455 9.172 1 82.38 105 ASP A N 1
ATOM 840 C CA . ASP A 1 105 ? 10.547 0.496 8.852 1 82.38 105 ASP A CA 1
ATOM 841 C C . ASP A 1 105 ? 9.969 1.861 8.484 1 82.38 105 ASP A C 1
ATOM 843 O O . ASP A 1 105 ? 8.797 1.965 8.109 1 82.38 105 ASP A O 1
ATOM 847 N N . ILE A 1 106 ? 10.82 2.916 8.695 1 83.31 106 ILE A N 1
ATOM 848 C CA . ILE A 1 106 ? 10.438 4.281 8.359 1 83.31 106 ILE A CA 1
ATOM 849 C C . ILE A 1 106 ? 10.117 4.375 6.871 1 83.31 106 ILE A C 1
ATOM 851 O O . ILE A 1 106 ? 9.445 5.312 6.43 1 83.31 106 ILE A O 1
ATOM 855 N N . PHE A 1 107 ? 10.531 3.338 6.184 1 88.69 107 PHE A N 1
ATOM 856 C CA . PHE A 1 107 ? 10.211 3.168 4.773 1 88.69 107 PHE A CA 1
ATOM 857 C C . PHE A 1 107 ? 8.703 3.211 4.551 1 88.69 107 PHE A C 1
ATOM 859 O O . PHE A 1 107 ? 8.234 3.672 3.51 1 88.69 107 PHE A O 1
ATOM 866 N N . ALA A 1 108 ? 7.957 2.748 5.516 1 93.75 108 ALA A N 1
ATOM 867 C CA . ALA A 1 108 ? 6.496 2.725 5.457 1 93.75 108 ALA A CA 1
ATOM 868 C C . ALA A 1 108 ? 5.93 4.141 5.355 1 93.75 108 ALA A C 1
ATOM 870 O O . ALA A 1 108 ? 4.945 4.371 4.648 1 93.75 108 ALA A O 1
ATOM 871 N N . VAL A 1 109 ? 6.586 5.039 5.965 1 90.94 109 VAL A N 1
ATOM 872 C CA . VAL A 1 109 ? 6.109 6.422 5.977 1 90.94 109 VAL A CA 1
ATOM 873 C C . VAL A 1 109 ? 6.387 7.074 4.625 1 90.94 109 VAL A C 1
ATOM 875 O O . VAL A 1 109 ? 5.562 7.836 4.117 1 90.94 109 VAL A O 1
ATOM 878 N N . ASP A 1 110 ? 7.523 6.773 4.02 1 92.69 110 ASP A N 1
ATOM 879 C CA . ASP A 1 110 ? 7.812 7.273 2.678 1 92.69 110 ASP A CA 1
ATOM 880 C C . ASP A 1 110 ? 6.719 6.867 1.691 1 92.69 110 ASP A C 1
ATOM 882 O O . ASP A 1 110 ? 6.289 7.68 0.869 1 92.69 110 ASP A O 1
ATOM 886 N N . VAL A 1 111 ? 6.332 5.641 1.782 1 94.69 111 VAL A N 1
ATOM 887 C CA . VAL A 1 111 ? 5.324 5.102 0.874 1 94.69 111 VAL A CA 1
ATOM 888 C C . VAL A 1 111 ? 4.012 5.859 1.054 1 94.69 111 VAL A C 1
ATOM 890 O O . VAL A 1 111 ? 3.361 6.23 0.073 1 94.69 111 VAL A O 1
ATOM 893 N N . LEU A 1 112 ? 3.654 6.113 2.295 1 94.31 112 LEU A N 1
ATOM 894 C CA . LEU A 1 112 ? 2.438 6.863 2.576 1 94.31 112 LEU A CA 1
ATOM 895 C C . LEU A 1 112 ? 2.545 8.289 2.049 1 94.31 112 LEU A C 1
ATOM 897 O O . LEU A 1 112 ? 1.609 8.805 1.432 1 94.31 112 LEU A O 1
ATOM 901 N N . LEU A 1 113 ? 3.676 8.914 2.273 1 90.5 113 LEU A N 1
ATOM 902 C CA . LEU A 1 113 ? 3.883 10.289 1.843 1 90.5 113 LEU A CA 1
ATOM 903 C C . LEU A 1 113 ? 3.805 10.406 0.324 1 90.5 113 LEU A C 1
ATOM 905 O O . LEU A 1 113 ? 3.248 11.375 -0.203 1 90.5 113 LEU A O 1
ATOM 909 N N . ASN A 1 114 ? 4.379 9.461 -0.361 1 92.69 114 ASN A N 1
ATOM 910 C CA . ASN A 1 114 ? 4.254 9.438 -1.814 1 92.69 114 ASN A CA 1
ATOM 911 C C . ASN A 1 114 ? 2.793 9.422 -2.252 1 92.69 114 ASN A C 1
ATOM 913 O O . ASN A 1 114 ? 2.402 10.156 -3.156 1 92.69 114 ASN A O 1
ATOM 917 N N . CYS A 1 115 ? 1.999 8.586 -1.639 1 92.31 115 CYS A N 1
ATOM 918 C CA . CYS A 1 115 ? 0.582 8.469 -1.961 1 92.31 115 CYS A CA 1
ATOM 919 C C . CYS A 1 115 ? -0.148 9.781 -1.704 1 92.31 115 CYS A C 1
ATOM 921 O O . CYS A 1 115 ? -0.898 10.258 -2.559 1 92.31 115 CYS A O 1
ATOM 923 N N . LEU A 1 116 ? 0.072 10.383 -0.562 1 89.69 116 LEU A N 1
ATOM 924 C CA . LEU A 1 116 ? -0.652 11.586 -0.157 1 89.69 116 LEU A CA 1
ATOM 925 C C . LEU A 1 116 ? -0.234 12.781 -1.001 1 89.69 116 LEU A C 1
ATOM 927 O O . LEU A 1 116 ? -1.041 13.68 -1.259 1 89.69 116 LEU A O 1
ATOM 931 N N . THR A 1 117 ? 1.016 12.742 -1.408 1 87.94 117 THR A N 1
ATOM 932 C CA . THR A 1 117 ? 1.496 13.805 -2.287 1 87.94 117 THR A CA 1
ATOM 933 C C . THR A 1 117 ? 0.714 13.82 -3.598 1 87.94 117 THR A C 1
ATOM 935 O O . THR A 1 117 ? 0.246 14.875 -4.035 1 87.94 117 THR A O 1
ATOM 938 N N . VAL A 1 118 ? 0.566 12.672 -4.23 1 88.69 118 VAL A N 1
ATOM 939 C CA . VAL A 1 118 ? -0.164 12.578 -5.488 1 88.69 118 VAL A CA 1
ATOM 940 C C . VAL A 1 118 ? -1.648 12.844 -5.246 1 88.69 118 VAL A C 1
ATOM 942 O O . VAL A 1 118 ? -2.297 13.539 -6.031 1 88.69 118 VAL A O 1
ATOM 945 N N . LEU A 1 119 ? -2.184 12.289 -4.184 1 88.5 119 LEU A N 1
ATOM 946 C CA . LEU A 1 119 ? -3.576 12.547 -3.836 1 88.5 119 LEU A CA 1
ATOM 947 C C . LEU A 1 119 ? -3.836 14.047 -3.717 1 88.5 119 LEU A C 1
ATOM 949 O O . LEU A 1 119 ? -4.848 14.539 -4.215 1 88.5 119 LEU A O 1
ATOM 953 N N . SER A 1 120 ? -2.934 14.703 -3.057 1 85.38 120 SER A N 1
ATOM 954 C CA . SER A 1 120 ? -3.059 16.141 -2.836 1 85.38 120 SER A CA 1
ATOM 955 C C . SER A 1 120 ? -3.049 16.906 -4.156 1 85.38 120 SER A C 1
ATOM 957 O O . SER A 1 120 ? -3.758 17.906 -4.305 1 85.38 120 SER A O 1
ATOM 959 N N . SER A 1 121 ? -2.27 16.484 -5.008 1 83.94 121 SER A N 1
ATOM 960 C CA . SER A 1 121 ? -2.146 17.156 -6.289 1 83.94 121 SER A CA 1
ATOM 961 C C . SER A 1 121 ? -3.387 16.953 -7.152 1 83.94 121 SER A C 1
ATOM 963 O O . SER A 1 121 ? -3.756 17.828 -7.941 1 83.94 121 SER A O 1
ATOM 965 N N . GLU A 1 122 ? -4.047 15.812 -6.988 1 80.75 122 GLU A N 1
ATOM 966 C CA . GLU A 1 122 ? -5.172 15.461 -7.844 1 80.75 122 GLU A CA 1
ATOM 967 C C . GLU A 1 122 ? -6.5 15.836 -7.191 1 80.75 122 GLU A C 1
ATOM 969 O O . GLU A 1 122 ? -7.512 16 -7.879 1 80.75 122 GLU A O 1
ATOM 974 N N . TYR A 1 123 ? -6.438 15.875 -5.949 1 78 123 TYR A N 1
ATOM 975 C CA . TYR A 1 123 ? -7.676 16.125 -5.223 1 78 123 TYR A CA 1
ATOM 976 C C . TYR A 1 123 ? -7.488 17.234 -4.195 1 78 123 TYR A C 1
ATOM 978 O O . TYR A 1 123 ? -6.617 18.094 -4.352 1 78 123 TYR A O 1
ATOM 986 N N . LEU A 1 124 ? -8.281 17.172 -3.006 1 66.06 124 LEU A N 1
ATOM 987 C CA . LEU A 1 124 ? -8.172 18.203 -1.971 1 66.06 124 LEU A CA 1
ATOM 988 C C . LEU A 1 124 ? -6.73 18.312 -1.482 1 66.06 124 LEU A C 1
ATOM 990 O O . LEU A 1 124 ? -6.152 17.344 -0.993 1 66.06 124 LEU A O 1
ATOM 994 N N . GLY A 1 125 ? -6.199 19.328 -1.649 1 79.69 125 GLY A N 1
ATOM 995 C CA . GLY A 1 125 ? -4.801 19.656 -1.417 1 79.69 125 GLY A CA 1
ATOM 996 C C . GLY A 1 125 ? -4.398 19.547 0.041 1 79.69 125 GLY A C 1
ATOM 997 O O . GLY A 1 125 ? -5.109 20.031 0.926 1 79.69 125 GLY A O 1
ATOM 998 N N . ILE A 1 126 ? -3.471 18.766 0.381 1 82.38 126 ILE A N 1
ATOM 999 C CA . ILE A 1 126 ? -2.807 18.672 1.677 1 82.38 126 ILE A CA 1
ATOM 1000 C C . ILE A 1 126 ? -1.707 19.719 1.779 1 82.38 126 ILE A C 1
ATOM 1002 O O . ILE A 1 126 ? -0.794 19.75 0.951 1 82.38 126 ILE A O 1
ATOM 1006 N N . GLN A 1 127 ? -1.88 20.578 2.75 1 81.25 127 GLN A N 1
ATOM 1007 C CA . GLN A 1 127 ? -0.921 21.672 2.949 1 81.25 127 GLN A CA 1
ATOM 1008 C C . GLN A 1 127 ? 0.356 21.156 3.609 1 81.25 127 GLN A C 1
ATOM 1010 O O . GLN A 1 127 ? 1.46 21.531 3.215 1 81.25 127 GLN A O 1
ATOM 1015 N N . GLN A 1 128 ? 0.198 20.375 4.645 1 82.69 128 GLN A N 1
ATOM 1016 C CA . GLN A 1 128 ? 1.355 19.812 5.332 1 82.69 128 GLN A CA 1
ATOM 1017 C C . GLN A 1 128 ? 0.988 18.531 6.074 1 82.69 128 GLN A C 1
ATOM 1019 O O . GLN A 1 128 ? -0.178 18.312 6.406 1 82.69 128 GLN A O 1
ATOM 1024 N N . MET A 1 129 ? 2.004 17.703 6.137 1 82.19 129 MET A N 1
ATOM 1025 C CA . MET A 1 129 ? 1.909 16.484 6.945 1 82.19 129 MET A CA 1
ATOM 1026 C C . MET A 1 129 ? 2.979 16.469 8.031 1 82.19 129 MET A C 1
ATOM 1028 O O . MET A 1 129 ? 4.117 16.875 7.793 1 82.19 129 MET A O 1
ATOM 1032 N N . VAL A 1 130 ? 2.594 16.109 9.25 1 77.88 130 VAL A N 1
ATOM 1033 C CA . VAL A 1 130 ? 3.535 16.047 10.367 1 77.88 130 VAL A CA 1
ATOM 1034 C C . VAL A 1 130 ? 3.383 14.727 11.109 1 77.88 130 VAL A C 1
ATOM 1036 O O . VAL A 1 130 ? 2.266 14.281 11.367 1 77.88 130 VAL A O 1
ATOM 1039 N N . LEU A 1 131 ? 4.453 14.062 11.234 1 78.38 131 LEU A N 1
ATOM 1040 C CA . LEU A 1 131 ? 4.484 12.875 12.078 1 78.38 131 LEU A CA 1
ATOM 1041 C C . LEU A 1 131 ? 4.98 13.211 13.477 1 78.38 131 LEU A C 1
ATOM 1043 O O . LEU A 1 131 ? 6.152 13.555 13.664 1 78.38 131 LEU A O 1
ATOM 1047 N N . VAL A 1 132 ? 4.133 13.25 14.406 1 72.44 132 VAL A N 1
ATOM 1048 C CA . VAL A 1 132 ? 4.52 13.625 15.766 1 72.44 132 VAL A CA 1
ATOM 1049 C C . VAL A 1 132 ? 3.727 12.797 16.781 1 72.44 132 VAL A C 1
ATOM 1051 O O . VAL A 1 132 ? 2.723 12.172 16.422 1 72.44 132 VAL A O 1
ATOM 1054 N N . GLY A 1 133 ? 4.348 12.617 17.984 1 65 133 GLY A N 1
ATOM 1055 C CA . GLY A 1 133 ? 3.627 11.961 19.078 1 65 133 GLY A CA 1
ATOM 1056 C C . GLY A 1 133 ? 2.309 12.641 19.406 1 65 133 GLY A C 1
ATOM 1057 O O . GLY A 1 133 ? 1.257 12 19.391 1 65 133 GLY A O 1
ATOM 1058 N N . ARG A 1 134 ? 2.277 13.812 19.953 1 61.03 134 ARG A N 1
ATOM 1059 C CA . ARG A 1 134 ? 1.085 14.578 20.312 1 61.03 134 ARG A CA 1
ATOM 1060 C C . ARG A 1 134 ? 1.195 16.016 19.828 1 61.03 134 ARG A C 1
ATOM 1062 O O . ARG A 1 134 ? 2.264 16.625 19.906 1 61.03 134 ARG A O 1
ATOM 1069 N N . MET A 1 135 ? 0.371 16.375 18.906 1 59.06 135 MET A N 1
ATOM 1070 C CA . MET A 1 135 ? 0.388 17.781 18.516 1 59.06 135 MET A CA 1
ATOM 1071 C C . MET A 1 135 ? -0.794 18.531 19.125 1 59.06 135 MET A C 1
ATOM 1073 O O . MET A 1 135 ? -1.929 18.047 19.062 1 59.06 135 MET A O 1
ATOM 1077 N N . GLY A 1 136 ? -0.483 19.609 19.609 1 58.28 136 GLY A N 1
ATOM 1078 C CA . GLY A 1 136 ? -1.277 20.734 20.047 1 58.28 136 GLY A CA 1
ATOM 1079 C C . GLY A 1 136 ? -2.625 20.344 20.625 1 58.28 136 GLY A C 1
ATOM 1080 O O . GLY A 1 136 ? -2.799 19.203 21.078 1 58.28 136 GLY A O 1
ATOM 1081 N N . ASP A 1 137 ? -3.668 21.344 20.406 1 57.72 137 ASP A N 1
ATOM 1082 C CA . ASP A 1 137 ? -4.918 21.547 21.125 1 57.72 137 ASP A CA 1
ATOM 1083 C C . ASP A 1 137 ? -6.023 20.641 20.594 1 57.72 137 ASP A C 1
ATOM 1085 O O . ASP A 1 137 ? -7.195 20.812 20.938 1 57.72 137 ASP A O 1
ATOM 1089 N N . TRP A 1 138 ? -5.648 19.812 19.547 1 63.91 138 TRP A N 1
ATOM 1090 C CA . TRP A 1 138 ? -6.816 19 19.25 1 63.91 138 TRP A CA 1
ATOM 1091 C C . TRP A 1 138 ? -7.328 18.297 20.5 1 63.91 138 TRP A C 1
ATOM 1093 O O . TRP A 1 138 ? -6.676 17.375 21.016 1 63.91 138 TRP A O 1
ATOM 1103 N N . GLU A 1 139 ? -8.008 19.078 21.344 1 57.22 139 GLU A N 1
ATOM 1104 C CA . GLU A 1 139 ? -8.547 18.531 22.578 1 57.22 139 GLU A CA 1
ATOM 1105 C C . GLU A 1 139 ? -9.289 17.219 22.312 1 57.22 139 GLU A C 1
ATOM 1107 O O . GLU A 1 139 ? -10 17.094 21.312 1 57.22 139 GLU A O 1
ATOM 1112 N N . GLU A 1 140 ? -8.711 16.172 22.719 1 57.19 140 GLU A N 1
ATOM 1113 C CA . GLU A 1 140 ? -9.359 14.859 22.719 1 57.19 140 GLU A CA 1
ATOM 1114 C C . GLU A 1 140 ? -10.875 14.992 22.594 1 57.19 140 GLU A C 1
ATOM 1116 O O . GLU A 1 140 ? -11.531 14.148 21.984 1 57.19 140 GLU A O 1
ATOM 1121 N N . GLY A 1 141 ? -11.453 16.156 22.938 1 57.06 141 GLY A N 1
ATOM 1122 C CA . GLY A 1 141 ? -12.891 16.266 23.141 1 57.06 141 GLY A CA 1
ATOM 1123 C C . GLY A 1 141 ? -13.617 16.891 21.953 1 57.06 141 GLY A C 1
ATOM 1124 O O . GLY A 1 141 ? -14.844 16.969 21.953 1 57.06 141 GLY A O 1
ATOM 1125 N N . MET A 1 142 ? -12.828 17.203 20.953 1 66.75 142 MET A N 1
ATOM 1126 C CA . MET A 1 142 ? -13.586 17.844 19.875 1 66.75 142 MET A CA 1
ATOM 1127 C C . MET A 1 142 ? -14.094 16.812 18.875 1 66.75 142 MET A C 1
ATOM 1129 O O . MET A 1 142 ? -13.734 16.859 17.703 1 66.75 142 MET A O 1
ATOM 1133 N N . THR A 1 143 ? -14.719 15.812 19.359 1 72.19 143 THR A N 1
ATOM 1134 C CA . THR A 1 143 ? -15.328 14.766 18.562 1 72.19 143 THR A CA 1
ATOM 1135 C C . THR A 1 143 ? -16.828 15 18.406 1 72.19 143 THR A C 1
ATOM 1137 O O . THR A 1 143 ? -17.625 14.055 18.5 1 72.19 143 THR A O 1
ATOM 1140 N N . ASN A 1 144 ? -17.203 16.266 18.344 1 76.44 144 ASN A N 1
ATOM 1141 C CA . ASN A 1 144 ? -18.609 16.609 18.125 1 76.44 144 ASN A CA 1
ATOM 1142 C C . ASN A 1 144 ? -18.891 16.953 16.656 1 76.44 144 ASN A C 1
ATOM 1144 O O . ASN A 1 144 ? -18.359 17.938 16.141 1 76.44 144 ASN A O 1
ATOM 1148 N N . PRO A 1 145 ? -19.656 16.141 15.961 1 77.75 145 PRO A N 1
ATOM 1149 C CA . PRO A 1 145 ? -19.953 16.391 14.547 1 77.75 145 PRO A CA 1
ATOM 1150 C C . PRO A 1 145 ? -20.594 17.75 14.32 1 77.75 145 PRO A C 1
ATOM 1152 O O . PRO A 1 145 ? -20.438 18.344 13.242 1 77.75 145 PRO A O 1
ATOM 1155 N N . GLU A 1 146 ? -21.359 18.219 15.289 1 79.62 146 GLU A N 1
ATOM 1156 C CA . GLU A 1 146 ? -21.984 19.531 15.172 1 79.62 146 GLU A CA 1
ATOM 1157 C C . GLU A 1 146 ? -20.953 20.641 15.055 1 79.62 146 GLU A C 1
ATOM 1159 O O . GLU A 1 146 ? -21.234 21.734 14.562 1 79.62 146 GLU A O 1
ATOM 1164 N N . TYR A 1 147 ? -19.844 20.172 15.461 1 78.94 147 TYR A N 1
ATOM 1165 C CA . TYR A 1 147 ? -18.797 21.188 15.453 1 78.94 147 TYR A CA 1
ATOM 1166 C C . TYR A 1 147 ? -17.719 20.859 14.43 1 78.94 147 TYR A C 1
ATOM 1168 O O . TYR A 1 147 ? -16.562 21.234 14.602 1 78.94 147 TYR A O 1
ATOM 1176 N N . GLY A 1 148 ? -18.031 20.062 13.344 1 83.5 148 GLY A N 1
ATOM 1177 C CA . GLY A 1 148 ? -17.141 19.906 12.203 1 83.5 148 GLY A CA 1
ATOM 1178 C C . GLY A 1 148 ? -16.312 18.641 12.25 1 83.5 148 GLY A C 1
ATOM 1179 O O . GLY A 1 148 ? -15.438 18.422 11.414 1 83.5 148 GLY A O 1
ATOM 1180 N N . TYR A 1 149 ? -16.656 17.859 13.273 1 90 149 TYR A N 1
ATOM 1181 C CA . TYR A 1 149 ? -15.938 16.609 13.422 1 90 149 TYR A CA 1
ATOM 1182 C C . TYR A 1 149 ? -16.422 15.578 12.398 1 90 149 TYR A C 1
ATOM 1184 O O . TYR A 1 149 ? -17.625 15.398 12.203 1 90 149 TYR A O 1
ATOM 1192 N N . LYS A 1 150 ? -15.469 15.031 11.617 1 93.25 150 LYS A N 1
ATOM 1193 C CA . LYS A 1 150 ? -15.688 13.906 10.711 1 93.25 150 LYS A CA 1
ATOM 1194 C C . LYS A 1 150 ? -14.664 12.805 10.945 1 93.25 150 LYS A C 1
ATOM 1196 O O . LYS A 1 150 ? -13.609 13.039 11.531 1 93.25 150 LYS A O 1
ATOM 1201 N N . TYR A 1 151 ? -15.016 11.594 10.555 1 94.5 151 TYR A N 1
ATOM 1202 C CA . TYR A 1 151 ? -14.031 10.531 10.719 1 94.5 151 TYR A CA 1
ATOM 1203 C C . TYR A 1 151 ? -14.25 9.422 9.703 1 94.5 151 TYR A C 1
ATOM 1205 O O . TYR A 1 151 ? -15.32 9.328 9.102 1 94.5 151 TYR A O 1
ATOM 1213 N N . PHE A 1 152 ? -13.266 8.711 9.375 1 96.81 152 PHE A N 1
ATOM 1214 C CA . PHE A 1 152 ? -13.258 7.473 8.602 1 96.81 152 PHE A CA 1
ATOM 1215 C C . PHE A 1 152 ? -12.891 6.285 9.477 1 96.81 152 PHE A C 1
ATOM 1217 O O . PHE A 1 152 ? -11.781 6.23 10.023 1 96.81 152 PHE A O 1
ATOM 1224 N N . LYS A 1 153 ? -13.859 5.391 9.648 1 96.06 153 LYS A N 1
ATOM 1225 C CA . LYS A 1 153 ? -13.633 4.211 10.477 1 96.06 153 LYS A CA 1
ATOM 1226 C C . LYS A 1 153 ? -12.773 3.182 9.758 1 96.06 153 LYS A C 1
ATOM 1228 O O . LYS A 1 153 ? -13.102 2.752 8.648 1 96.06 153 LYS A O 1
ATOM 1233 N N . ILE A 1 154 ? -11.609 2.838 10.359 1 96.19 154 ILE A N 1
ATOM 1234 C CA . ILE A 1 154 ? -10.742 1.808 9.789 1 96.19 154 ILE A CA 1
ATOM 1235 C C . ILE A 1 154 ? -11.195 0.432 10.273 1 96.19 154 ILE A C 1
ATOM 1237 O O . ILE A 1 154 ? -11.398 0.228 11.477 1 96.19 154 ILE A O 1
ATOM 1241 N N . MET B 1 1 ? 10.023 -18.938 -5.984 1 36.56 1 MET B N 1
ATOM 1242 C CA . MET B 1 1 ? 8.789 -18.172 -5.844 1 36.56 1 MET B CA 1
ATOM 1243 C C . MET B 1 1 ? 8.516 -17.344 -7.094 1 36.56 1 MET B C 1
ATOM 1245 O O . MET B 1 1 ? 7.441 -17.453 -7.695 1 36.56 1 MET B O 1
ATOM 1249 N N . VAL B 1 2 ? 8.945 -16.078 -7.074 1 47.22 2 VAL B N 1
ATOM 1250 C CA . VAL B 1 2 ? 8.766 -15.391 -8.352 1 47.22 2 VAL B CA 1
ATOM 1251 C C . VAL B 1 2 ? 9.672 -16.016 -9.406 1 47.22 2 VAL B C 1
ATOM 1253 O O . VAL B 1 2 ? 10.883 -16.125 -9.211 1 47.22 2 VAL B O 1
ATOM 1256 N N . GLN B 1 3 ? 9.359 -17 -10.289 1 47.94 3 GLN B N 1
ATOM 1257 C CA . GLN B 1 3 ? 10.156 -17.578 -11.359 1 47.94 3 GLN B CA 1
ATOM 1258 C C . GLN B 1 3 ? 9.828 -16.938 -12.703 1 47.94 3 GLN B C 1
ATOM 1260 O O . GLN B 1 3 ? 8.656 -16.719 -13.023 1 47.94 3 GLN B O 1
ATOM 1265 N N . GLU B 1 4 ? 10.758 -15.922 -13.078 1 50.31 4 GLU B N 1
ATOM 1266 C CA . GLU B 1 4 ? 10.562 -15.633 -14.5 1 50.31 4 GLU B CA 1
ATOM 1267 C C . GLU B 1 4 ? 11.062 -16.781 -15.375 1 50.31 4 GLU B C 1
ATOM 1269 O O . GLU B 1 4 ? 12.133 -17.344 -15.125 1 50.31 4 GLU B O 1
ATOM 1274 N N . ARG B 1 5 ? 10.234 -17.469 -15.961 1 48.72 5 ARG B N 1
ATOM 1275 C CA . ARG B 1 5 ? 10.703 -18.516 -16.859 1 48.72 5 ARG B CA 1
ATOM 1276 C C . ARG B 1 5 ? 11.375 -17.906 -18.094 1 48.72 5 ARG B C 1
ATOM 1278 O O . ARG B 1 5 ? 11.047 -16.797 -18.5 1 48.72 5 ARG B O 1
ATOM 1285 N N . SER B 1 6 ? 12.445 -18.375 -18.641 1 40.28 6 SER B N 1
ATOM 1286 C CA . SER B 1 6 ? 13.422 -18.125 -19.688 1 40.28 6 SER B CA 1
ATOM 1287 C C . SER B 1 6 ? 12.734 -17.844 -21.031 1 40.28 6 SER B C 1
ATOM 1289 O O . SER B 1 6 ? 13.375 -17.375 -21.969 1 40.28 6 SER B O 1
ATOM 1291 N N . SER B 1 7 ? 11.641 -18.266 -21.375 1 41.56 7 SER B N 1
ATOM 1292 C CA . SER B 1 7 ? 11.273 -18.062 -22.781 1 41.56 7 SER B CA 1
ATOM 1293 C C . SER B 1 7 ? 10.758 -16.641 -23.016 1 41.56 7 SER B C 1
ATOM 1295 O O . SER B 1 7 ? 10.164 -16.047 -22.109 1 41.56 7 SER B O 1
ATOM 1297 N N . GLN B 1 8 ? 11.227 -15.875 -24.172 1 43.88 8 GLN B N 1
ATOM 1298 C CA . GLN B 1 8 ? 10.891 -14.547 -24.688 1 43.88 8 GLN B CA 1
ATOM 1299 C C . GLN B 1 8 ? 9.516 -14.102 -24.203 1 43.88 8 GLN B C 1
ATOM 1301 O O . GLN B 1 8 ? 9.32 -12.922 -23.891 1 43.88 8 GLN B O 1
ATOM 1306 N N . GLU B 1 9 ? 8.562 -14.914 -24.375 1 46.03 9 GLU B N 1
ATOM 1307 C CA . GLU B 1 9 ? 7.152 -14.68 -24.062 1 46.03 9 GLU B CA 1
ATOM 1308 C C . GLU B 1 9 ? 6.949 -14.484 -22.562 1 46.03 9 GLU B C 1
ATOM 1310 O O . GLU B 1 9 ? 5.855 -14.133 -22.109 1 46.03 9 GLU B O 1
ATOM 1315 N N . ARG B 1 10 ? 8.188 -14.523 -21.797 1 53.72 10 ARG B N 1
ATOM 1316 C CA . ARG B 1 10 ? 8.016 -14.766 -20.359 1 53.72 10 ARG B CA 1
ATOM 1317 C C . ARG B 1 10 ? 8.531 -13.586 -19.547 1 53.72 10 ARG B C 1
ATOM 1319 O O . ARG B 1 10 ? 8.453 -13.602 -18.312 1 53.72 10 ARG B O 1
ATOM 1326 N N . CYS B 1 11 ? 8.867 -12.578 -20.422 1 58.34 11 CYS B N 1
ATOM 1327 C CA . CYS B 1 11 ? 9.523 -11.5 -19.672 1 58.34 11 CYS B CA 1
ATOM 1328 C C . CYS B 1 11 ? 8.492 -10.562 -19.062 1 58.34 11 CYS B C 1
ATOM 1330 O O . CYS B 1 11 ? 7.484 -10.234 -19.688 1 58.34 11 CYS B O 1
ATOM 1332 N N . PHE B 1 12 ? 8.68 -10.359 -17.969 1 69.38 12 PHE B N 1
ATOM 1333 C CA . PHE B 1 12 ? 7.797 -9.43 -17.266 1 69.38 12 PHE B CA 1
ATOM 1334 C C . PHE B 1 12 ? 7.852 -8.055 -17.922 1 69.38 12 PHE B C 1
ATOM 1336 O O . PHE B 1 12 ? 8.93 -7.48 -18.078 1 69.38 12 PHE B O 1
ATOM 1343 N N . ASN B 1 13 ? 6.707 -7.727 -18.594 1 78.81 13 ASN B N 1
ATOM 1344 C CA . ASN B 1 13 ? 6.457 -6.383 -19.094 1 78.81 13 ASN B CA 1
ATOM 1345 C C . ASN B 1 13 ? 5.633 -5.559 -18.109 1 78.81 13 ASN B C 1
ATOM 1347 O O . ASN B 1 13 ? 4.438 -5.801 -17.938 1 78.81 13 ASN B O 1
ATOM 1351 N N . PRO B 1 14 ? 6.234 -4.52 -17.516 1 79.88 14 PRO B N 1
ATOM 1352 C CA . PRO B 1 14 ? 5.543 -3.789 -16.453 1 79.88 14 PRO B CA 1
ATOM 1353 C C . PRO B 1 14 ? 4.215 -3.197 -16.906 1 79.88 14 PRO B C 1
ATOM 1355 O O . PRO B 1 14 ? 3.316 -2.98 -16.078 1 79.88 14 PRO B O 1
ATOM 1358 N N . ILE B 1 15 ? 4.066 -2.986 -18.234 1 86.5 15 ILE B N 1
ATOM 1359 C CA . ILE B 1 15 ? 2.854 -2.291 -18.656 1 86.5 15 ILE B CA 1
ATOM 1360 C C . ILE B 1 15 ? 1.842 -3.299 -19.203 1 86.5 15 ILE B C 1
ATOM 1362 O O . ILE B 1 15 ? 0.765 -2.92 -19.656 1 86.5 15 ILE B O 1
ATOM 1366 N N . ASP B 1 16 ? 2.154 -4.555 -19.156 1 88.38 16 ASP B N 1
ATOM 1367 C CA . ASP B 1 16 ? 1.262 -5.59 -19.672 1 88.38 16 ASP B CA 1
ATOM 1368 C C . ASP B 1 16 ? 1.688 -6.973 -19.188 1 88.38 16 ASP B C 1
ATOM 1370 O O . ASP B 1 16 ? 2.324 -7.73 -19.922 1 88.38 16 ASP B O 1
ATOM 1374 N N . SER B 1 17 ? 1.359 -7.305 -17.953 1 85.69 17 SER B N 1
ATOM 1375 C CA . SER B 1 17 ? 1.764 -8.609 -17.438 1 85.69 17 SER B CA 1
ATOM 1376 C C . SER B 1 17 ? 0.74 -9.148 -16.438 1 85.69 17 SER B C 1
ATOM 1378 O O . SER B 1 17 ? -0.142 -8.414 -15.992 1 85.69 17 SER B O 1
ATOM 1380 N N . TYR B 1 18 ? 0.827 -10.398 -16.312 1 88.12 18 TYR B N 1
ATOM 1381 C CA . TYR B 1 18 ? 0.039 -11.062 -15.273 1 88.12 18 TYR B CA 1
ATOM 1382 C C . TYR B 1 18 ? 0.907 -11.414 -14.07 1 88.12 18 TYR B C 1
ATOM 1384 O O . TYR B 1 18 ? 2.072 -11.789 -14.227 1 88.12 18 TYR B O 1
ATOM 1392 N N . ILE B 1 19 ? 0.317 -11.234 -12.945 1 89.62 19 ILE B N 1
ATOM 1393 C CA . ILE B 1 19 ? 0.851 -11.828 -11.719 1 89.62 19 ILE B CA 1
ATOM 1394 C C . ILE B 1 19 ? 0.1 -13.125 -11.406 1 89.62 19 ILE B C 1
ATOM 1396 O O . ILE B 1 19 ? -1.105 -13.102 -11.148 1 89.62 19 ILE B O 1
ATOM 1400 N N . TRP B 1 20 ? 0.866 -14.156 -11.484 1 87.75 20 TRP B N 1
ATOM 1401 C CA . TRP B 1 20 ? 0.285 -15.469 -11.219 1 87.75 20 TRP B CA 1
ATOM 1402 C C . TRP B 1 20 ? 0.681 -15.977 -9.836 1 87.75 20 TRP B C 1
ATOM 1404 O O . TRP B 1 20 ? 1.824 -15.805 -9.414 1 87.75 20 TRP B O 1
ATOM 1414 N N . PHE B 1 21 ? -0.24 -16.641 -9.188 1 88.44 21 PHE B N 1
ATOM 1415 C CA . PHE B 1 21 ? 0.125 -17.297 -7.938 1 88.44 21 PHE B CA 1
ATOM 1416 C C . PHE B 1 21 ? -0.579 -18.641 -7.801 1 88.44 21 PHE B C 1
ATOM 1418 O O . PHE B 1 21 ? -1.733 -18.781 -8.203 1 88.44 21 PHE B O 1
ATOM 1425 N N . GLU B 1 22 ? 0.159 -19.516 -7.402 1 87.38 22 GLU B N 1
ATOM 1426 C CA . GLU B 1 22 ? -0.327 -20.875 -7.125 1 87.38 22 GLU B CA 1
ATOM 1427 C C . GLU B 1 22 ? -0.556 -21.078 -5.633 1 87.38 22 GLU B C 1
ATOM 1429 O O . GLU B 1 22 ? 0.34 -20.828 -4.82 1 87.38 22 GLU B O 1
ATOM 1434 N N . LEU B 1 23 ? -1.745 -21.531 -5.305 1 90.56 23 LEU B N 1
ATOM 1435 C CA . LEU B 1 23 ? -2.104 -21.797 -3.914 1 90.56 23 LEU B CA 1
ATOM 1436 C C . LEU B 1 23 ? -1.946 -23.266 -3.582 1 90.56 23 LEU B C 1
ATOM 1438 O O . LEU B 1 23 ? -1.842 -24.109 -4.484 1 90.56 23 LEU B O 1
ATOM 1442 N N . TYR B 1 24 ? -1.835 -23.625 -2.338 1 89.25 24 TYR B N 1
ATOM 1443 C CA . TYR B 1 24 ? -1.744 -25.031 -1.944 1 89.25 24 TYR B CA 1
ATOM 1444 C C . TYR B 1 24 ? -3.037 -25.766 -2.264 1 89.25 24 TYR B C 1
ATOM 1446 O O . TYR B 1 24 ? -3.033 -26.984 -2.447 1 89.25 24 TYR B O 1
ATOM 1454 N N . GLY B 1 25 ? -4.141 -25.094 -2.389 1 89.31 25 GLY B N 1
ATOM 1455 C CA . GLY B 1 25 ? -5.457 -25.594 -2.738 1 89.31 25 GLY B CA 1
ATOM 1456 C C . GLY B 1 25 ? -6.383 -24.531 -3.289 1 89.31 25 GLY B C 1
ATOM 1457 O O . GLY B 1 25 ? -6.012 -23.359 -3.365 1 89.31 25 GLY B O 1
ATOM 1458 N N . SER B 1 26 ? -7.566 -25 -3.711 1 89.62 26 SER B N 1
ATOM 1459 C CA . SER B 1 26 ? -8.555 -24.031 -4.191 1 89.62 26 SER B CA 1
ATOM 1460 C C . SER B 1 26 ? -8.961 -23.062 -3.09 1 89.62 26 SER B C 1
ATOM 1462 O O . SER B 1 26 ? -9.25 -23.469 -1.965 1 89.62 26 SER B O 1
ATOM 1464 N N . PRO B 1 27 ? -8.961 -21.781 -3.42 1 92.75 27 PRO B N 1
ATOM 1465 C CA . PRO B 1 27 ? -9.281 -20.797 -2.377 1 92.75 27 PRO B CA 1
ATOM 1466 C C . PRO B 1 27 ? -10.758 -20.812 -1.99 1 92.75 27 PRO B C 1
ATOM 1468 O O . PRO B 1 27 ? -11.625 -21.016 -2.85 1 92.75 27 PRO B O 1
ATOM 1471 N N . THR B 1 28 ? -11.031 -20.656 -0.693 1 92.56 28 THR B N 1
ATOM 1472 C CA . THR B 1 28 ? -12.383 -20.375 -0.222 1 92.56 28 THR B CA 1
ATOM 1473 C C . THR B 1 28 ? -12.797 -18.953 -0.567 1 92.56 28 THR B C 1
ATOM 1475 O O . THR B 1 28 ? -11.977 -18.156 -1.031 1 92.56 28 THR B O 1
ATOM 1478 N N . ASP B 1 29 ? -14.078 -18.625 -0.359 1 93.19 29 ASP B N 1
ATOM 1479 C CA . ASP B 1 29 ? -14.531 -17.25 -0.575 1 93.19 29 ASP B CA 1
ATOM 1480 C C . ASP B 1 29 ? -13.766 -16.281 0.316 1 93.19 29 ASP B C 1
ATOM 1482 O O . ASP B 1 29 ? -13.461 -15.156 -0.1 1 93.19 29 ASP B O 1
ATOM 1486 N N . ARG B 1 30 ? -13.461 -16.719 1.473 1 92.88 30 ARG B N 1
ATOM 1487 C CA . ARG B 1 30 ? -12.695 -15.883 2.396 1 92.88 30 ARG B CA 1
ATOM 1488 C C . ARG B 1 30 ? -11.289 -15.617 1.86 1 92.88 30 ARG B C 1
ATOM 1490 O O . ARG B 1 30 ? -10.781 -14.5 1.951 1 92.88 30 ARG B O 1
ATOM 1497 N N . ASP B 1 31 ? -10.656 -16.672 1.323 1 92.88 31 ASP B N 1
ATOM 1498 C CA . ASP B 1 31 ? -9.328 -16.531 0.732 1 92.88 31 ASP B CA 1
ATOM 1499 C C . ASP B 1 31 ? -9.344 -15.547 -0.439 1 92.88 31 ASP B C 1
ATOM 1501 O O . ASP B 1 31 ? -8.445 -14.727 -0.58 1 92.88 31 ASP B O 1
ATOM 1505 N N . VAL B 1 32 ? -10.375 -15.711 -1.236 1 94.56 32 VAL B N 1
ATOM 1506 C CA . VAL B 1 32 ? -10.539 -14.836 -2.395 1 94.56 32 VAL B CA 1
ATOM 1507 C C . VAL B 1 32 ? -10.656 -13.391 -1.936 1 94.56 32 VAL B C 1
ATOM 1509 O O . VAL B 1 32 ? -10.008 -12.5 -2.496 1 94.56 32 VAL B O 1
ATOM 1512 N N . ASP B 1 33 ? -11.414 -13.133 -0.895 1 95.12 33 ASP B N 1
ATOM 1513 C CA . ASP B 1 33 ? -11.602 -11.781 -0.369 1 95.12 33 ASP B CA 1
ATOM 1514 C C . ASP B 1 33 ? -10.289 -11.234 0.199 1 95.12 33 ASP B C 1
ATOM 1516 O O . ASP B 1 33 ? -9.977 -10.062 0.015 1 95.12 33 ASP B O 1
ATOM 1520 N N . LEU B 1 34 ? -9.562 -12.055 0.868 1 93.56 34 LEU B N 1
ATOM 1521 C CA . LEU B 1 34 ? -8.32 -11.633 1.498 1 93.56 34 LEU B CA 1
ATOM 1522 C C . LEU B 1 34 ? -7.273 -11.266 0.447 1 93.56 34 LEU B C 1
ATOM 1524 O O . LEU B 1 34 ? -6.719 -10.164 0.472 1 93.56 34 LEU B O 1
ATOM 1528 N N . ILE B 1 35 ? -7.02 -12.164 -0.48 1 94.44 35 ILE B N 1
ATOM 1529 C CA . ILE B 1 35 ? -6.031 -11.922 -1.527 1 94.44 35 ILE B CA 1
ATOM 1530 C C . ILE B 1 35 ? -6.465 -10.742 -2.389 1 94.44 35 ILE B C 1
ATOM 1532 O O . ILE B 1 35 ? -5.66 -9.859 -2.699 1 94.44 35 ILE B O 1
ATOM 1536 N N . GLY B 1 36 ? -7.758 -10.742 -2.734 1 96.38 36 GLY B N 1
ATOM 1537 C CA . GLY B 1 36 ? -8.289 -9.641 -3.52 1 96.38 36 GLY B CA 1
ATOM 1538 C C . GLY B 1 36 ? -8.133 -8.289 -2.842 1 96.38 36 GLY B C 1
ATOM 1539 O O . GLY B 1 36 ? -7.777 -7.301 -3.484 1 96.38 36 GLY B O 1
ATOM 1540 N N . SER B 1 37 ? -8.398 -8.242 -1.561 1 95.56 37 SER B N 1
ATOM 1541 C CA . SER B 1 37 ? -8.305 -7 -0.8 1 95.56 37 SER B CA 1
ATOM 1542 C C . SER B 1 37 ? -6.867 -6.496 -0.75 1 95.56 37 SER B C 1
ATOM 1544 O O . SER B 1 37 ? -6.625 -5.285 -0.817 1 95.56 37 SER B O 1
ATOM 1546 N N . VAL B 1 38 ? -5.957 -7.406 -0.611 1 95.88 38 VAL B N 1
ATOM 1547 C CA . VAL B 1 38 ? -4.547 -7.027 -0.593 1 95.88 38 VAL B CA 1
ATOM 1548 C C . VAL B 1 38 ? -4.148 -6.445 -1.946 1 95.88 38 VAL B C 1
ATOM 1550 O O . VAL B 1 38 ? -3.514 -5.391 -2.012 1 95.88 38 VAL B O 1
ATOM 1553 N N . ILE B 1 39 ? -4.559 -7.078 -3.002 1 97.19 39 ILE B N 1
ATOM 1554 C CA . ILE B 1 39 ? -4.215 -6.621 -4.348 1 97.19 39 ILE B CA 1
ATOM 1555 C C . ILE B 1 39 ? -4.914 -5.297 -4.637 1 97.19 39 ILE B C 1
ATOM 1557 O O . ILE B 1 39 ? -4.34 -4.41 -5.273 1 97.19 39 ILE B O 1
ATOM 1561 N N . GLN B 1 40 ? -6.137 -5.207 -4.172 1 97.81 40 GLN B N 1
ATOM 1562 C CA . GLN B 1 40 ? -6.855 -3.949 -4.332 1 97.81 40 GLN B CA 1
ATOM 1563 C C . GLN B 1 40 ? -6.145 -2.812 -3.602 1 97.81 40 GLN B C 1
ATOM 1565 O O . GLN B 1 40 ? -5.996 -1.716 -4.145 1 97.81 40 GLN B O 1
ATOM 1570 N N . SER B 1 41 ? -5.754 -3.045 -2.383 1 98 41 SER B N 1
ATOM 1571 C CA . SER B 1 41 ? -5.016 -2.041 -1.62 1 98 41 SER B CA 1
ATOM 1572 C C . SER B 1 41 ? -3.723 -1.649 -2.328 1 98 41 SER B C 1
ATOM 1574 O O . SER B 1 41 ? -3.393 -0.465 -2.418 1 98 41 SER B O 1
ATOM 1576 N N . TRP B 1 42 ? -3.039 -2.635 -2.844 1 98 42 TRP B N 1
ATOM 1577 C CA . TRP B 1 42 ? -1.802 -2.434 -3.592 1 98 42 TRP B CA 1
ATOM 1578 C C . TRP B 1 42 ? -2.043 -1.567 -4.824 1 98 42 TRP B C 1
ATOM 1580 O O . TRP B 1 42 ? -1.278 -0.641 -5.098 1 98 42 TRP B O 1
ATOM 1590 N N . TYR B 1 43 ? -3.111 -1.82 -5.473 1 97.81 43 TYR B N 1
ATOM 1591 C CA . TYR B 1 43 ? -3.438 -1.068 -6.676 1 97.81 43 TYR B CA 1
ATOM 1592 C C . TYR B 1 43 ? -3.818 0.368 -6.336 1 97.81 43 TYR B C 1
ATOM 1594 O O . TYR B 1 43 ? -3.393 1.307 -7.016 1 97.81 43 TYR B O 1
ATOM 1602 N N . VAL B 1 44 ? -4.598 0.561 -5.336 1 96.69 44 VAL B N 1
ATOM 1603 C CA . VAL B 1 44 ? -5.035 1.894 -4.934 1 96.69 44 VAL B CA 1
ATOM 1604 C C . VAL B 1 44 ? -3.82 2.758 -4.602 1 96.69 44 VAL B C 1
ATOM 1606 O O . VAL B 1 44 ? -3.705 3.889 -5.082 1 96.69 44 VAL B O 1
ATOM 1609 N N . MET B 1 45 ? -2.92 2.221 -3.854 1 96.94 45 MET B N 1
ATOM 1610 C CA . MET B 1 45 ? -1.726 2.967 -3.465 1 96.94 45 MET B CA 1
ATOM 1611 C C . MET B 1 45 ? -0.814 3.199 -4.664 1 96.94 45 MET B C 1
ATOM 1613 O O . MET B 1 45 ? -0.26 4.289 -4.828 1 96.94 45 MET B O 1
ATOM 1617 N N . GLY B 1 46 ? -0.699 2.184 -5.492 1 96.88 46 GLY B N 1
ATOM 1618 C CA . GLY B 1 46 ? 0.132 2.312 -6.676 1 96.88 46 GLY B CA 1
ATOM 1619 C C . GLY B 1 46 ? -0.37 3.367 -7.645 1 96.88 46 GLY B C 1
ATOM 1620 O O . GLY B 1 46 ? 0.424 4.059 -8.289 1 96.88 46 GLY B O 1
ATOM 1621 N N . ARG B 1 47 ? -1.678 3.424 -7.758 1 95.31 47 ARG B N 1
ATOM 1622 C CA . ARG B 1 47 ? -2.266 4.441 -8.625 1 95.31 47 ARG B CA 1
ATOM 1623 C C . ARG B 1 47 ? -1.925 5.844 -8.133 1 95.31 47 ARG B C 1
ATOM 1625 O O . ARG B 1 47 ? -1.805 6.773 -8.93 1 95.31 47 ARG B O 1
ATOM 1632 N N . LEU B 1 48 ? -1.774 5.973 -6.859 1 94 48 LEU B N 1
ATOM 1633 C CA . LEU B 1 48 ? -1.487 7.262 -6.246 1 94 48 LEU B CA 1
ATOM 1634 C C . LEU B 1 48 ? 0.009 7.43 -6.004 1 94 48 LEU B C 1
ATOM 1636 O O . LEU B 1 48 ? 0.418 8.125 -5.07 1 94 48 LEU B O 1
ATOM 1640 N N . GLY B 1 49 ? 0.858 6.715 -6.707 1 94 49 GLY B N 1
ATOM 1641 C CA . GLY B 1 49 ? 2.289 6.969 -6.762 1 94 49 GLY B CA 1
ATOM 1642 C C . GLY B 1 49 ? 3.031 6.469 -5.535 1 94 49 GLY B C 1
ATOM 1643 O O . GLY B 1 49 ? 4.145 6.918 -5.25 1 94 49 GLY B O 1
ATOM 1644 N N . ALA B 1 50 ? 2.482 5.578 -4.812 1 95.69 50 ALA B N 1
ATOM 1645 C CA . ALA B 1 50 ? 3.068 5.098 -3.564 1 95.69 50 ALA B CA 1
ATOM 1646 C C . ALA B 1 50 ? 4.465 4.527 -3.799 1 95.69 50 ALA B C 1
ATOM 1648 O O . ALA B 1 50 ? 5.367 4.719 -2.979 1 95.69 50 ALA B O 1
ATOM 1649 N N . PHE B 1 51 ? 4.578 3.861 -4.852 1 95.5 51 PHE B N 1
ATOM 1650 C CA . PHE B 1 51 ? 5.773 3.053 -5.062 1 95.5 51 PHE B CA 1
ATOM 1651 C C . PHE B 1 51 ? 6.762 3.773 -5.969 1 95.5 51 PHE B C 1
ATOM 1653 O O . PHE B 1 51 ? 7.078 3.291 -7.059 1 95.5 51 PHE B O 1
ATOM 1660 N N . ASN B 1 52 ? 7.242 4.902 -5.504 1 93.62 52 ASN B N 1
ATOM 1661 C CA . ASN B 1 52 ? 8.25 5.707 -6.176 1 93.62 52 ASN B CA 1
ATOM 1662 C C . ASN B 1 52 ? 9.594 5.652 -5.445 1 93.62 52 ASN B C 1
ATOM 1664 O O . ASN B 1 52 ? 9.797 6.375 -4.469 1 93.62 52 ASN B O 1
ATOM 1668 N N . SER B 1 53 ? 10.453 4.805 -5.906 1 90.12 53 SER B N 1
ATOM 1669 C CA . SER B 1 53 ? 11.734 4.598 -5.234 1 90.12 53 SER B CA 1
ATOM 1670 C C . SER B 1 53 ? 12.617 5.832 -5.344 1 90.12 53 SER B C 1
ATOM 1672 O O . SER B 1 53 ? 13.609 5.961 -4.617 1 90.12 53 SER B O 1
ATOM 1674 N N . SER B 1 54 ? 12.281 6.742 -6.238 1 90.75 54 SER B N 1
ATOM 1675 C CA . SER B 1 54 ? 13.07 7.957 -6.414 1 90.75 54 SER B CA 1
ATOM 1676 C C . SER B 1 54 ? 12.742 8.984 -5.34 1 90.75 54 SER B C 1
ATOM 1678 O O . SER B 1 54 ? 13.43 10.008 -5.227 1 90.75 54 SER B O 1
ATOM 1680 N N . ASN B 1 55 ? 11.719 8.711 -4.559 1 91.5 55 ASN B N 1
ATOM 1681 C CA . ASN B 1 55 ? 11.328 9.672 -3.531 1 91.5 55 ASN B CA 1
ATOM 1682 C C . ASN B 1 55 ? 11.203 9 -2.164 1 91.5 55 ASN B C 1
ATOM 1684 O O . ASN B 1 55 ? 10.219 9.219 -1.45 1 91.5 55 ASN B O 1
ATOM 1688 N N . LEU B 1 56 ? 12.086 8.164 -1.817 1 89.81 56 LEU B N 1
ATOM 1689 C CA . LEU B 1 56 ? 12.164 7.566 -0.49 1 89.81 56 LEU B CA 1
ATOM 1690 C C . LEU B 1 56 ? 13.086 8.375 0.42 1 89.81 56 LEU B C 1
ATOM 1692 O O . LEU B 1 56 ? 14.125 7.875 0.862 1 89.81 56 LEU B O 1
ATOM 1696 N N . GLN B 1 57 ? 12.68 9.531 0.794 1 88.19 57 GLN B N 1
ATOM 1697 C CA . GLN B 1 57 ? 13.523 10.508 1.468 1 88.19 57 GLN B CA 1
ATOM 1698 C C . GLN B 1 57 ? 13.836 10.078 2.898 1 88.19 57 GLN B C 1
ATOM 1700 O O . GLN B 1 57 ? 14.969 10.211 3.363 1 88.19 57 GLN B O 1
ATOM 1705 N N . LEU B 1 58 ? 12.859 9.531 3.59 1 85 58 LEU B N 1
ATOM 1706 C CA . LEU B 1 58 ? 13.039 9.172 4.992 1 85 58 LEU B CA 1
ATOM 1707 C C . LEU B 1 58 ? 13.906 7.926 5.121 1 85 58 LEU B C 1
ATOM 1709 O O . LEU B 1 58 ? 14.797 7.871 5.973 1 85 58 LEU B O 1
ATOM 1713 N N . ALA B 1 59 ? 13.617 6.965 4.301 1 83.19 59 ALA B N 1
ATOM 1714 C CA . ALA B 1 59 ? 14.398 5.73 4.32 1 83.19 59 ALA B CA 1
ATOM 1715 C C . ALA B 1 59 ? 15.867 6.004 4.008 1 83.19 59 ALA B C 1
ATOM 1717 O O . ALA B 1 59 ? 16.75 5.305 4.5 1 83.19 59 ALA B O 1
ATOM 1718 N N . ASN B 1 60 ? 16.125 6.938 3.223 1 80.19 60 ASN B N 1
ATOM 1719 C CA . ASN B 1 60 ? 17.484 7.242 2.791 1 80.19 60 ASN B CA 1
ATOM 1720 C C . ASN B 1 60 ? 18.156 8.242 3.727 1 80.19 60 ASN B C 1
ATOM 1722 O O . ASN B 1 60 ? 19.328 8.562 3.555 1 80.19 60 ASN B O 1
ATOM 1726 N N . SER B 1 61 ? 17.297 8.719 4.586 1 72.69 61 SER B N 1
ATOM 1727 C CA . SER B 1 61 ? 17.875 9.703 5.496 1 72.69 61 SER B CA 1
ATOM 1728 C C . SER B 1 61 ? 18.656 9.023 6.621 1 72.69 61 SER B C 1
ATOM 1730 O O . SER B 1 61 ? 18.344 7.895 7 1 72.69 61 SER B O 1
ATOM 1732 N N . SER B 1 62 ? 19.875 9.414 6.867 1 57.41 62 SER B N 1
ATOM 1733 C CA . SER B 1 62 ? 20.703 8.93 7.969 1 57.41 62 SER B CA 1
ATOM 1734 C C . SER B 1 62 ? 19.984 9.078 9.305 1 57.41 62 SER B C 1
ATOM 1736 O O . SER B 1 62 ? 19.25 10.055 9.516 1 57.41 62 SER B O 1
ATOM 1738 N N . MET B 1 63 ? 19.516 7.891 9.906 1 53.25 63 MET B N 1
ATOM 1739 C CA . MET B 1 63 ? 18.781 7.797 11.164 1 53.25 63 MET B CA 1
ATOM 1740 C C . MET B 1 63 ? 19.266 8.836 12.164 1 53.25 63 MET B C 1
ATOM 1742 O O . MET B 1 63 ? 18.625 9.062 13.195 1 53.25 63 MET B O 1
ATOM 1746 N N . GLU B 1 64 ? 20.516 9.219 12.023 1 49.5 64 GLU B N 1
ATOM 1747 C CA . GLU B 1 64 ? 21.062 9.977 13.141 1 49.5 64 GLU B CA 1
ATOM 1748 C C . GLU B 1 64 ? 20.266 11.258 13.383 1 49.5 64 GLU B C 1
ATOM 1750 O O . GLU B 1 64 ? 20.359 11.867 14.445 1 49.5 64 GLU B O 1
ATOM 1755 N N . HIS B 1 65 ? 19.516 11.672 12.406 1 52.09 65 HIS B N 1
ATOM 1756 C CA . HIS B 1 65 ? 18.859 12.961 12.586 1 52.09 65 HIS B CA 1
ATOM 1757 C C . HIS B 1 65 ? 17.375 12.883 12.227 1 52.09 65 HIS B C 1
ATOM 1759 O O . HIS B 1 65 ? 16.953 11.992 11.492 1 52.09 65 HIS B O 1
ATOM 1765 N N . ASN B 1 66 ? 16.438 13.406 13.172 1 57.25 66 ASN B N 1
ATOM 1766 C CA . ASN B 1 66 ? 15.031 13.75 12.938 1 57.25 66 ASN B CA 1
ATOM 1767 C C . ASN B 1 66 ? 14.719 13.82 11.445 1 57.25 66 ASN B C 1
ATOM 1769 O O . ASN B 1 66 ? 14.883 14.867 10.82 1 57.25 66 ASN B O 1
ATOM 1773 N N . PRO B 1 67 ? 14.578 12.594 10.75 1 62.72 67 PRO B N 1
ATOM 1774 C CA . PRO B 1 67 ? 14.375 12.664 9.297 1 62.72 67 PRO B CA 1
ATOM 1775 C C . PRO B 1 67 ? 13.25 13.617 8.906 1 62.72 67 PRO B C 1
ATOM 1777 O O . PRO B 1 67 ? 12.219 13.672 9.586 1 62.72 67 PRO B O 1
ATOM 1780 N N . ILE B 1 68 ? 13.656 14.586 8.039 1 70.44 68 ILE B N 1
ATOM 1781 C CA . ILE B 1 68 ? 12.688 15.547 7.539 1 70.44 68 ILE B CA 1
ATOM 1782 C C . ILE B 1 68 ? 12.375 15.25 6.074 1 70.44 68 ILE B C 1
ATOM 1784 O O . ILE B 1 68 ? 13.281 14.992 5.281 1 70.44 68 ILE B O 1
ATOM 1788 N N . TYR B 1 69 ? 11.188 15.023 5.777 1 79.94 69 TYR B N 1
ATOM 1789 C CA . TYR B 1 69 ? 10.734 14.875 4.398 1 79.94 69 TYR B CA 1
ATOM 1790 C C . TYR B 1 69 ? 10.625 16.234 3.715 1 79.94 69 TYR B C 1
ATOM 1792 O O . TYR B 1 69 ? 9.984 17.156 4.238 1 79.94 69 TYR B O 1
ATOM 1800 N N . ASP B 1 70 ? 11.289 16.484 2.672 1 83.38 70 ASP B N 1
ATOM 1801 C CA . ASP B 1 70 ? 11.242 17.703 1.869 1 83.38 70 ASP B CA 1
ATOM 1802 C C . ASP B 1 70 ? 10.125 17.641 0.833 1 83.38 70 ASP B C 1
ATOM 1804 O O . ASP B 1 70 ? 10.266 16.984 -0.204 1 83.38 70 ASP B O 1
ATOM 1808 N N . ALA B 1 71 ? 9.047 18.328 1.071 1 80.56 71 ALA B N 1
ATOM 1809 C CA . ALA B 1 71 ? 7.867 18.266 0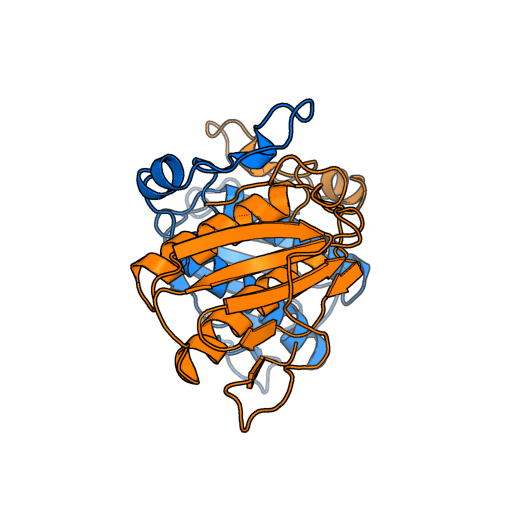.214 1 80.56 71 ALA B CA 1
ATOM 1810 C C . ALA B 1 71 ? 8.18 18.797 -1.185 1 80.56 71 ALA B C 1
ATOM 1812 O O . ALA B 1 71 ? 7.668 18.281 -2.178 1 80.56 71 ALA B O 1
ATOM 1813 N N . ASP B 1 72 ? 8.945 19.844 -1.247 1 83.31 72 ASP B N 1
ATOM 1814 C CA . ASP B 1 72 ? 9.281 20.422 -2.543 1 83.31 72 ASP B CA 1
ATOM 1815 C C . ASP B 1 72 ? 10.047 19.422 -3.41 1 83.31 72 ASP B C 1
ATOM 1817 O O . ASP B 1 72 ? 9.805 19.328 -4.613 1 83.31 72 ASP B O 1
ATOM 1821 N N . LYS B 1 73 ? 11.008 18.797 -2.74 1 84.94 73 LYS B N 1
ATOM 1822 C CA . LYS B 1 73 ? 11.75 17.766 -3.463 1 84.94 73 LYS B CA 1
ATOM 1823 C C . LYS B 1 73 ? 10.82 16.641 -3.938 1 84.94 73 LYS B C 1
ATOM 1825 O O . LYS B 1 73 ? 10.938 16.172 -5.07 1 84.94 73 LYS B O 1
ATOM 1830 N N . GLY B 1 74 ? 9.906 16.234 -3.121 1 84.88 74 GLY B N 1
ATOM 1831 C CA . GLY B 1 74 ? 8.977 15.164 -3.461 1 84.88 74 GLY B CA 1
ATOM 1832 C C . GLY B 1 74 ? 8.07 15.508 -4.629 1 84.88 74 GLY B C 1
ATOM 1833 O O . GLY B 1 74 ? 7.785 14.656 -5.469 1 84.88 74 GLY B O 1
ATOM 1834 N N . PHE B 1 75 ? 7.699 16.75 -4.668 1 82.06 75 PHE B N 1
ATOM 1835 C CA . PHE B 1 75 ? 6.785 17.188 -5.719 1 82.06 75 PHE B CA 1
ATOM 1836 C C . PHE B 1 75 ? 7.496 17.25 -7.062 1 82.06 75 PHE B C 1
ATOM 1838 O O . PHE B 1 75 ? 6.859 17.172 -8.117 1 82.06 75 PHE B O 1
ATOM 1845 N N . LYS B 1 76 ? 8.805 17.391 -7 1 86.44 76 LYS B N 1
ATOM 1846 C CA . LYS B 1 76 ? 9.57 17.562 -8.227 1 86.44 76 LYS B CA 1
ATOM 1847 C C . LYS B 1 76 ? 9.953 16.219 -8.828 1 86.44 76 LYS B C 1
ATOM 1849 O O . LYS B 1 76 ? 10.352 16.141 -9.992 1 86.44 76 LYS B O 1
ATOM 1854 N N . VAL B 1 77 ? 9.82 15.172 -8.047 1 88.62 77 VAL B N 1
ATOM 1855 C CA . VAL B 1 77 ? 10.164 13.844 -8.547 1 88.62 77 VAL B CA 1
ATOM 1856 C C . VAL B 1 77 ? 9.109 13.375 -9.547 1 88.62 77 VAL B C 1
ATOM 1858 O O . VAL B 1 77 ? 7.914 13.617 -9.359 1 88.62 77 VAL B O 1
ATOM 1861 N N . MET B 1 78 ? 9.531 12.68 -10.633 1 86.94 78 MET B N 1
ATOM 1862 C CA . MET B 1 78 ? 8.602 12.141 -11.625 1 86.94 78 MET B CA 1
ATOM 1863 C C . MET B 1 78 ? 7.602 11.195 -10.969 1 86.94 78 MET B C 1
ATOM 1865 O O . MET B 1 78 ? 7.988 10.32 -10.188 1 86.94 78 MET B O 1
ATOM 1869 N N . PRO B 1 79 ? 6.41 11.469 -11.32 1 83.06 79 PRO B N 1
ATOM 1870 C CA . PRO B 1 79 ? 5.379 10.625 -10.719 1 83.06 79 PRO B CA 1
ATOM 1871 C C . PRO B 1 79 ? 5.496 9.164 -11.133 1 83.06 79 PRO B C 1
ATOM 1873 O O . PRO B 1 79 ? 5.902 8.867 -12.266 1 83.06 79 PRO B O 1
ATOM 1876 N N . SER B 1 80 ? 5.242 8.273 -10.258 1 90 80 SER B N 1
ATOM 1877 C CA . SER B 1 80 ? 5.121 6.828 -10.445 1 90 80 SER B CA 1
ATOM 1878 C C . SER B 1 80 ? 3.703 6.352 -10.156 1 90 80 SER B C 1
ATOM 1880 O O . SER B 1 80 ? 3.221 6.477 -9.023 1 90 80 SER B O 1
ATOM 1882 N N . SER B 1 81 ? 3.031 5.828 -11.203 1 93.25 81 SER B N 1
ATOM 1883 C CA . SER B 1 81 ? 1.639 5.465 -10.961 1 93.25 81 SER B CA 1
ATOM 1884 C C . SER B 1 81 ? 1.23 4.254 -11.797 1 93.25 81 SER B C 1
ATOM 1886 O O . SER B 1 81 ? 1.66 4.109 -12.938 1 93.25 81 SER B O 1
ATOM 1888 N N . PHE B 1 82 ? 0.437 3.428 -11.125 1 96.5 82 PHE B N 1
ATOM 1889 C CA . PHE B 1 82 ? -0.214 2.346 -11.859 1 96.5 82 PHE B CA 1
ATOM 1890 C C . PHE B 1 82 ? -1.252 2.896 -12.828 1 96.5 82 PHE B C 1
ATOM 1892 O O . PHE B 1 82 ? -1.978 3.838 -12.5 1 96.5 82 PHE B O 1
ATOM 1899 N N . HIS B 1 83 ? -1.368 2.211 -14.023 1 96.69 83 HIS B N 1
ATOM 1900 C CA . HIS B 1 83 ? -2.32 2.682 -15.023 1 96.69 83 HIS B CA 1
ATOM 1901 C C . HIS B 1 83 ? -3.629 1.902 -14.945 1 96.69 83 HIS B C 1
ATOM 1903 O O . HIS B 1 83 ? -4.711 2.486 -15.039 1 96.69 83 HIS B O 1
ATOM 1909 N N . ASP B 1 84 ? -3.531 0.648 -14.812 1 97.19 84 ASP B N 1
ATOM 1910 C CA . ASP B 1 84 ? -4.746 -0.157 -14.852 1 97.19 84 ASP B CA 1
ATOM 1911 C C . ASP B 1 84 ? -4.523 -1.519 -14.195 1 97.19 84 ASP B C 1
ATOM 1913 O O . ASP B 1 84 ? -3.381 -1.926 -13.977 1 97.19 84 ASP B O 1
ATOM 1917 N N . ILE B 1 85 ? -5.605 -2.178 -13.836 1 97.06 85 ILE B N 1
ATOM 1918 C CA . ILE B 1 85 ? -5.535 -3.516 -13.266 1 97.06 85 ILE B CA 1
ATOM 1919 C C . ILE B 1 85 ? -6.812 -4.285 -13.594 1 97.06 85 ILE B C 1
ATOM 1921 O O . ILE B 1 85 ? -7.891 -3.695 -13.703 1 97.06 85 ILE B O 1
ATOM 1925 N N . GLY B 1 86 ? -6.668 -5.551 -13.812 1 95.81 86 GLY B N 1
ATOM 1926 C CA . GLY B 1 86 ? -7.828 -6.41 -13.984 1 95.81 86 GLY B CA 1
ATOM 1927 C C . GLY B 1 86 ? -8.359 -6.961 -12.672 1 95.81 86 GLY B C 1
ATOM 1928 O O . GLY B 1 86 ? -7.777 -6.727 -11.609 1 95.81 86 GLY B O 1
ATOM 1929 N N . ASP B 1 87 ? -9.477 -7.68 -12.773 1 96.19 87 ASP B N 1
ATOM 1930 C CA . ASP B 1 87 ? -9.984 -8.414 -11.617 1 96.19 87 ASP B CA 1
ATOM 1931 C C . ASP B 1 87 ? -9.031 -9.539 -11.227 1 96.19 87 ASP B C 1
ATOM 1933 O O . ASP B 1 87 ? -8.266 -10.031 -12.055 1 96.19 87 ASP B O 1
ATOM 1937 N N . VAL B 1 88 ? -9.07 -9.867 -9.945 1 95.81 88 VAL B N 1
ATOM 1938 C CA . VAL B 1 88 ? -8.32 -11.039 -9.5 1 95.81 88 VAL B CA 1
ATOM 1939 C C . VAL B 1 88 ? -9.117 -12.305 -9.781 1 95.81 88 VAL B C 1
ATOM 1941 O O . VAL B 1 88 ? -10.25 -12.445 -9.328 1 95.81 88 VAL B O 1
ATOM 1944 N N . GLU B 1 89 ? -8.508 -13.203 -10.492 1 93.88 89 GLU B N 1
ATOM 1945 C CA . GLU B 1 89 ? -9.219 -14.398 -10.938 1 93.88 89 GLU B CA 1
ATOM 1946 C C . GLU B 1 89 ? -8.586 -15.656 -10.359 1 93.88 89 GLU B C 1
ATOM 1948 O O . GLU B 1 89 ? -7.371 -15.719 -10.156 1 93.88 89 GLU B O 1
ATOM 1953 N N . PHE B 1 90 ? -9.492 -16.625 -10.102 1 92.44 90 PHE B N 1
ATOM 1954 C CA . PHE B 1 90 ? -9.023 -17.906 -9.594 1 92.44 90 PHE B CA 1
ATOM 1955 C C . PHE B 1 90 ? -9.648 -19.062 -10.367 1 92.44 90 PHE B C 1
ATOM 1957 O O . PHE B 1 90 ? -10.82 -19 -10.734 1 92.44 90 PHE B O 1
ATOM 1964 N N . GLN B 1 91 ? -8.891 -20.016 -10.648 1 88.75 91 GLN B N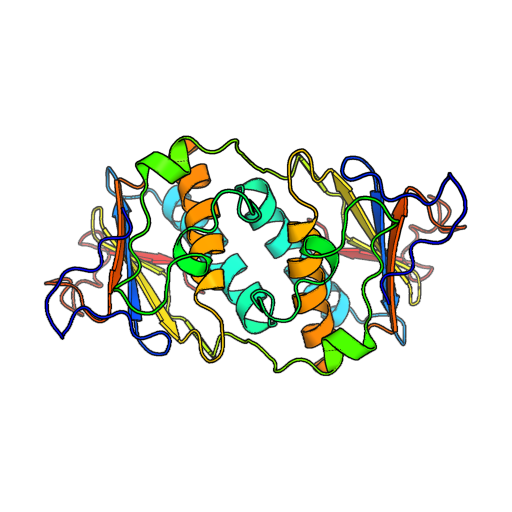 1
ATOM 1965 C CA . GLN B 1 91 ? -9.305 -21.297 -11.195 1 88.75 91 GLN B CA 1
ATOM 1966 C C . GLN B 1 91 ? -8.578 -22.453 -10.508 1 88.75 91 GLN B C 1
ATOM 1968 O O . GLN B 1 91 ? -7.355 -22.578 -10.617 1 88.75 91 GLN B O 1
ATOM 1973 N N . ASP B 1 92 ? -9.445 -23.281 -9.836 1 87.38 92 ASP B N 1
ATOM 1974 C CA . ASP B 1 92 ? -8.852 -24.328 -9.008 1 87.38 92 ASP B CA 1
ATOM 1975 C C . ASP B 1 92 ? -7.848 -23.734 -8.023 1 87.38 92 ASP B C 1
ATOM 1977 O O . ASP B 1 92 ? -8.195 -22.891 -7.203 1 87.38 92 ASP B O 1
ATOM 1981 N N . ASN B 1 93 ? -6.547 -24.141 -8.148 1 89.19 93 ASN B N 1
ATOM 1982 C CA . ASN B 1 93 ? -5.582 -23.641 -7.176 1 89.19 93 ASN B CA 1
ATOM 1983 C C . ASN B 1 93 ? -4.711 -22.531 -7.762 1 89.19 93 ASN B C 1
ATOM 1985 O O . ASN B 1 93 ? -3.701 -22.141 -7.172 1 89.19 93 ASN B O 1
ATOM 1989 N N . TRP B 1 94 ? -5.125 -22.016 -8.891 1 87.69 94 TRP B N 1
ATOM 1990 C CA . TRP B 1 94 ? -4.352 -20.938 -9.516 1 87.69 94 TRP B CA 1
ATOM 1991 C C . TRP B 1 94 ? -5.102 -19.609 -9.438 1 87.69 94 TRP B C 1
ATOM 1993 O O . TRP B 1 94 ? -6.324 -19.578 -9.602 1 87.69 94 TRP B O 1
ATOM 2003 N N . GLY B 1 95 ? -4.375 -18.578 -9.141 1 90.94 95 GLY B N 1
ATOM 2004 C CA . GLY B 1 95 ? -4.871 -17.219 -9.227 1 90.94 95 GLY B CA 1
ATOM 2005 C C . GLY B 1 95 ? -4.039 -16.344 -10.148 1 90.94 95 GLY B C 1
ATOM 2006 O O . GLY B 1 95 ? -2.857 -16.609 -10.367 1 90.94 95 GLY B O 1
ATOM 2007 N N . ARG B 1 96 ? -4.691 -15.328 -10.688 1 91.56 96 ARG B N 1
ATOM 2008 C CA . ARG B 1 96 ? -3.941 -14.375 -11.492 1 91.56 96 ARG B CA 1
ATOM 2009 C C . ARG B 1 96 ? -4.602 -13 -11.469 1 91.56 96 ARG B C 1
ATOM 2011 O O . ARG B 1 96 ? -5.793 -12.883 -11.18 1 91.56 96 ARG B O 1
ATOM 2018 N N . VAL B 1 97 ? -3.83 -11.992 -11.805 1 93.75 97 VAL B N 1
ATOM 2019 C CA . VAL B 1 97 ? -4.328 -10.633 -11.977 1 93.75 97 VAL B CA 1
ATOM 2020 C C . VAL B 1 97 ? -3.49 -9.906 -13.031 1 93.75 97 VAL B C 1
ATOM 2022 O O . VAL B 1 97 ? -2.26 -9.961 -13 1 93.75 97 VAL B O 1
ATOM 2025 N N . TRP B 1 98 ? -4.152 -9.344 -14.023 1 93.12 98 TRP B N 1
ATOM 2026 C CA . TRP B 1 98 ? -3.477 -8.531 -15.031 1 93.12 98 TRP B CA 1
ATOM 2027 C C . TRP B 1 98 ? -3.146 -7.145 -14.477 1 93.12 98 TRP B C 1
ATOM 2029 O O . TRP B 1 98 ? -3.973 -6.527 -13.805 1 93.12 98 TRP B O 1
ATOM 2039 N N . VAL B 1 99 ? -1.905 -6.684 -14.859 1 93.81 99 VAL B N 1
ATOM 2040 C CA . VAL B 1 99 ? -1.542 -5.379 -14.32 1 93.81 99 VAL B CA 1
ATOM 2041 C C . VAL B 1 99 ? -0.887 -4.531 -15.406 1 93.81 99 VAL B C 1
ATOM 2043 O O . VAL B 1 99 ? -0.178 -5.059 -16.266 1 93.81 99 VAL B O 1
ATOM 2046 N N . ASP B 1 100 ? -1.166 -3.268 -15.445 1 95.38 100 ASP B N 1
ATOM 2047 C CA . ASP B 1 100 ? -0.432 -2.188 -16.094 1 95.38 100 ASP B CA 1
ATOM 2048 C C . ASP B 1 100 ? 0.178 -1.239 -15.062 1 95.38 100 ASP B C 1
ATOM 2050 O O . ASP B 1 100 ? -0.487 -0.314 -14.594 1 95.38 100 ASP B O 1
ATOM 2054 N N . LEU B 1 101 ? 1.479 -1.46 -14.711 1 93.25 101 LEU B N 1
ATOM 2055 C CA . LEU B 1 101 ? 2.148 -0.729 -13.641 1 93.25 101 LEU B CA 1
ATOM 2056 C C . LEU B 1 101 ? 2.564 0.662 -14.109 1 93.25 101 LEU B C 1
ATOM 2058 O O . LEU B 1 101 ? 3.061 1.467 -13.32 1 93.25 101 LEU B O 1
ATOM 2062 N N . GLY B 1 102 ? 2.34 0.885 -15.352 1 93.31 102 GLY B N 1
ATOM 2063 C CA . GLY B 1 102 ? 2.596 2.217 -15.875 1 93.31 102 GLY B CA 1
ATOM 2064 C C . GLY B 1 102 ? 4.031 2.666 -15.688 1 93.31 102 GLY B C 1
ATOM 2065 O O . GLY B 1 102 ? 4.961 2.018 -16.172 1 93.31 102 GLY B O 1
ATOM 2066 N N . THR B 1 103 ? 4.207 3.754 -14.922 1 91.12 103 THR B N 1
ATOM 2067 C CA . THR B 1 103 ? 5.531 4.332 -14.727 1 91.12 103 THR B CA 1
ATOM 2068 C C . THR B 1 103 ? 6.121 3.889 -13.391 1 91.12 103 THR B C 1
ATOM 2070 O O . THR B 1 103 ? 7.121 4.445 -12.93 1 91.12 103 THR B O 1
ATOM 2073 N N . SER B 1 104 ? 5.5 2.955 -12.773 1 85.88 104 SER B N 1
ATOM 2074 C CA . SER B 1 104 ? 5.973 2.518 -11.461 1 85.88 104 SER B CA 1
ATOM 2075 C C . SER B 1 104 ? 7.238 1.675 -11.586 1 85.88 104 SER B C 1
ATOM 2077 O O . SER B 1 104 ? 7.555 1.172 -12.664 1 85.88 104 SER B O 1
ATOM 2079 N N . ASP B 1 105 ? 7.871 1.664 -10.43 1 82.31 105 ASP B N 1
ATOM 2080 C CA . ASP B 1 105 ? 9.133 0.952 -10.266 1 82.31 105 ASP B CA 1
ATOM 2081 C C . ASP B 1 105 ? 8.898 -0.497 -9.844 1 82.31 105 ASP B C 1
ATOM 2083 O O . ASP B 1 105 ? 7.84 -0.829 -9.305 1 82.31 105 ASP B O 1
ATOM 2087 N N . ILE B 1 106 ? 9.906 -1.373 -10.188 1 83.62 106 ILE B N 1
ATOM 2088 C CA . ILE B 1 106 ? 9.852 -2.783 -9.82 1 83.62 106 ILE B CA 1
ATOM 2089 C C . ILE B 1 106 ? 9.773 -2.916 -8.305 1 83.62 106 ILE B C 1
ATOM 2091 O O . ILE B 1 106 ? 9.375 -3.961 -7.781 1 83.62 106 ILE B O 1
ATOM 2095 N N . PHE B 1 107 ? 10.055 -1.817 -7.668 1 89 107 PHE B N 1
ATOM 2096 C CA . PHE B 1 107 ? 9.906 -1.694 -6.223 1 89 107 PHE B CA 1
ATOM 2097 C C . PHE B 1 107 ? 8.484 -2.029 -5.797 1 89 107 PHE B C 1
ATOM 2099 O O . PHE B 1 107 ? 8.266 -2.566 -4.707 1 89 107 PHE B O 1
ATOM 2106 N N . ALA B 1 108 ? 7.543 -1.737 -6.645 1 93.88 108 ALA B N 1
ATOM 2107 C CA . ALA B 1 108 ? 6.133 -2.006 -6.383 1 93.88 108 ALA B CA 1
ATOM 2108 C C . ALA B 1 108 ? 5.879 -3.502 -6.223 1 93.88 108 ALA B C 1
ATOM 2110 O O . ALA B 1 108 ? 5.07 -3.914 -5.387 1 93.88 108 ALA B O 1
ATOM 2111 N N . VAL B 1 109 ? 6.605 -4.266 -6.941 1 91.06 109 VAL B N 1
ATOM 2112 C CA . VAL B 1 109 ? 6.418 -5.711 -6.906 1 91.06 109 VAL B CA 1
ATOM 2113 C C . VAL B 1 109 ? 7.008 -6.277 -5.617 1 91.06 109 VAL B C 1
ATOM 2115 O O . VAL B 1 109 ? 6.43 -7.184 -5.008 1 91.06 109 VAL B O 1
ATOM 2118 N N . ASP B 1 110 ? 8.133 -5.746 -5.172 1 92.88 110 ASP B N 1
ATOM 2119 C CA . ASP B 1 110 ? 8.703 -6.16 -3.895 1 92.88 110 ASP B CA 1
ATOM 2120 C C . ASP B 1 110 ? 7.699 -5.969 -2.76 1 92.88 110 ASP B C 1
ATOM 2122 O O . ASP B 1 110 ? 7.555 -6.836 -1.895 1 92.88 110 ASP B O 1
ATOM 2126 N N . VAL B 1 111 ? 7.066 -4.84 -2.768 1 94.75 111 VAL B N 1
ATOM 2127 C CA . VAL B 1 111 ? 6.113 -4.504 -1.717 1 94.75 111 VAL B CA 1
ATOM 2128 C C . VAL B 1 111 ? 4.961 -5.512 -1.725 1 94.75 111 VAL B C 1
ATOM 2130 O O . VAL B 1 111 ? 4.543 -5.992 -0.669 1 94.75 111 VAL B O 1
ATOM 2133 N N . LEU B 1 112 ? 4.492 -5.844 -2.91 1 94.38 112 LEU B N 1
ATOM 2134 C CA . LEU B 1 112 ? 3.42 -6.824 -3.027 1 94.38 112 LEU B CA 1
ATOM 2135 C C . LEU B 1 112 ? 3.883 -8.195 -2.543 1 94.38 112 LEU B C 1
ATOM 2137 O O . LEU B 1 112 ? 3.162 -8.875 -1.809 1 94.38 112 LEU B O 1
ATOM 2141 N N . LEU B 1 113 ? 5.062 -8.578 -2.938 1 90.62 113 LEU B N 1
ATOM 2142 C CA . LEU B 1 113 ? 5.602 -9.883 -2.559 1 90.62 113 LEU B CA 1
ATOM 2143 C C . LEU B 1 113 ? 5.754 -9.984 -1.045 1 90.62 113 LEU B C 1
ATOM 2145 O O . LEU B 1 113 ? 5.477 -11.031 -0.458 1 90.62 113 LEU B O 1
ATOM 2149 N N . ASN B 1 114 ? 6.227 -8.953 -0.431 1 92.75 114 ASN B N 1
ATOM 2150 C CA . ASN B 1 114 ? 6.301 -8.93 1.025 1 92.75 114 ASN B CA 1
ATOM 2151 C C . ASN B 1 114 ? 4.941 -9.203 1.66 1 92.75 114 ASN B C 1
ATOM 2153 O O . ASN B 1 114 ? 4.832 -10 2.596 1 92.75 114 ASN B O 1
ATOM 2157 N N . CYS B 1 115 ? 3.92 -8.547 1.183 1 92.38 115 CYS B N 1
ATOM 2158 C CA . CYS B 1 115 ? 2.564 -8.711 1.7 1 92.38 115 CYS B CA 1
ATOM 2159 C C . CYS B 1 115 ? 2.084 -10.148 1.528 1 92.38 115 CYS B C 1
ATOM 2161 O O . CYS B 1 115 ? 1.571 -10.75 2.471 1 92.38 115 CYS B O 1
ATOM 2163 N N . LEU B 1 116 ? 2.258 -10.695 0.345 1 89.88 116 LEU B N 1
ATOM 2164 C CA . LEU B 1 116 ? 1.738 -12.023 0.028 1 89.88 116 LEU B CA 1
ATOM 2165 C C . LEU B 1 116 ? 2.5 -13.102 0.79 1 89.88 116 LEU B C 1
ATOM 2167 O O . LEU B 1 116 ? 1.932 -14.141 1.146 1 89.88 116 LEU B O 1
ATOM 2171 N N . THR B 1 117 ? 3.762 -12.812 1.022 1 88.12 117 THR B N 1
ATOM 2172 C CA . THR B 1 117 ? 4.559 -13.75 1.812 1 88.12 117 THR B CA 1
ATOM 2173 C C . THR B 1 117 ? 3.988 -13.891 3.219 1 88.12 117 THR B C 1
ATOM 2175 O O . THR B 1 117 ? 3.803 -15.008 3.707 1 88.12 117 THR B O 1
ATOM 2178 N N . VAL B 1 118 ? 3.709 -12.789 3.889 1 88.75 118 VAL B N 1
ATOM 2179 C CA . VAL B 1 118 ? 3.158 -12.82 5.238 1 88.75 118 VAL B CA 1
ATOM 2180 C C . VAL B 1 118 ? 1.738 -13.383 5.207 1 88.75 118 VAL B C 1
ATOM 2182 O O . VAL B 1 118 ? 1.359 -14.18 6.066 1 88.75 118 VAL B O 1
ATOM 2185 N N . LEU B 1 119 ? 0.959 -12.953 4.238 1 88.56 119 LEU B N 1
ATOM 2186 C CA . LEU B 1 119 ? -0.388 -13.492 4.086 1 88.56 119 LEU B CA 1
ATOM 2187 C C . LEU B 1 119 ? -0.359 -15.008 3.986 1 88.56 119 LEU B C 1
ATOM 2189 O O . LEU B 1 119 ? -1.167 -15.695 4.621 1 88.56 119 LEU B O 1
ATOM 2193 N N . SER B 1 120 ? 0.557 -15.492 3.182 1 85.44 120 SER B N 1
ATOM 2194 C CA . SER B 1 120 ? 0.691 -16.922 2.963 1 85.44 120 SER B CA 1
ATOM 2195 C C . SER B 1 120 ? 1.046 -17.656 4.258 1 85.44 120 SER B C 1
ATOM 2197 O O . SER B 1 120 ? 0.578 -18.766 4.496 1 85.44 120 SER B O 1
ATOM 2199 N N . SER B 1 121 ? 1.836 -17.062 4.996 1 84 121 SER B N 1
ATOM 2200 C CA . SER B 1 121 ? 2.279 -17.688 6.238 1 84 121 SER B CA 1
ATOM 2201 C C . SER B 1 121 ? 1.158 -17.719 7.27 1 84 121 SER B C 1
ATOM 2203 O O . SER B 1 121 ? 1.092 -18.641 8.094 1 84 121 SER B O 1
ATOM 2205 N N . GLU B 1 122 ? 0.259 -16.75 7.219 1 80.25 122 GLU B N 1
ATOM 2206 C CA . GLU B 1 122 ? -0.783 -16.625 8.234 1 80.25 122 GLU B CA 1
ATOM 2207 C C . GLU B 1 122 ? -2.084 -17.281 7.773 1 80.25 122 GLU B C 1
ATOM 2209 O O . GLU B 1 122 ? -2.928 -17.641 8.594 1 80.25 122 GLU B O 1
ATOM 2214 N N . TYR B 1 123 ? -2.199 -17.312 6.535 1 77.5 123 TYR B N 1
ATOM 2215 C CA . TYR B 1 123 ? -3.457 -17.812 5.992 1 77.5 123 TYR B CA 1
ATOM 2216 C C . TYR B 1 123 ? -3.205 -18.891 4.938 1 77.5 123 TYR B C 1
ATOM 2218 O O . TYR B 1 123 ? -2.15 -19.516 4.934 1 77.5 123 TYR B O 1
ATOM 2226 N N . LEU B 1 124 ? -4.148 -19.016 3.857 1 65.94 124 LEU B N 1
ATOM 2227 C CA . LEU B 1 124 ? -3.98 -20.016 2.812 1 65.94 124 LEU B CA 1
ATOM 2228 C C . LEU B 1 124 ? -2.635 -19.844 2.115 1 65.94 124 LEU B C 1
ATOM 2230 O O . LEU B 1 124 ? -2.348 -18.797 1.546 1 65.94 124 LEU B O 1
ATOM 2234 N N . GLY B 1 125 ? -1.88 -20.719 2.209 1 79.88 125 GLY B N 1
ATOM 2235 C CA . GLY B 1 125 ? -0.492 -20.75 1.775 1 79.88 125 GLY B CA 1
ATOM 2236 C C . GLY B 1 125 ? -0.331 -20.594 0.276 1 79.88 125 GLY B C 1
ATOM 2237 O O . GLY B 1 125 ? -1.042 -21.219 -0.504 1 79.88 125 GLY B O 1
ATOM 2238 N N . ILE B 1 126 ? 0.356 -19.641 -0.184 1 82.38 126 ILE B N 1
ATOM 2239 C CA . ILE B 1 126 ? 0.793 -19.422 -1.56 1 82.38 126 ILE B CA 1
ATOM 2240 C C . ILE B 1 126 ? 2.051 -20.25 -1.834 1 82.38 126 ILE B C 1
ATOM 2242 O O . ILE B 1 126 ? 3.059 -20.109 -1.141 1 82.38 126 ILE B O 1
ATOM 2246 N N . GLN B 1 127 ? 1.916 -21.141 -2.779 1 81.25 127 GLN B N 1
ATOM 2247 C CA . GLN B 1 127 ? 3.027 -22.016 -3.129 1 81.25 127 GLN B CA 1
ATOM 2248 C C . GLN B 1 127 ? 4.074 -21.266 -3.957 1 81.25 127 GLN B C 1
ATOM 2250 O O . GLN B 1 127 ? 5.277 -21.422 -3.727 1 81.25 127 GLN B O 1
ATOM 2255 N N . GLN B 1 128 ? 3.613 -20.547 -4.949 1 82.75 128 GLN B N 1
ATO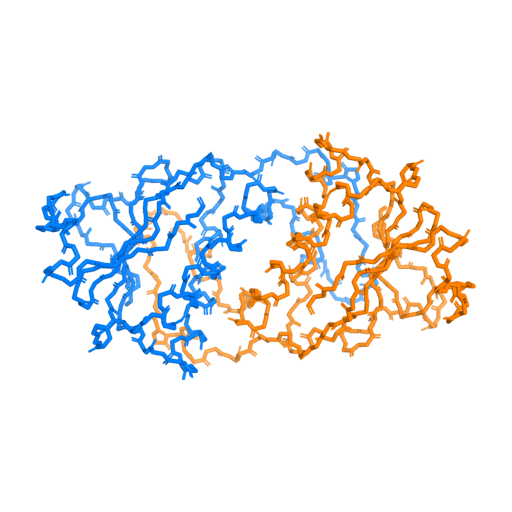M 2256 C CA . GLN B 1 128 ? 4.531 -19.781 -5.789 1 82.75 128 GLN B CA 1
ATOM 2257 C C . GLN B 1 128 ? 3.822 -18.609 -6.453 1 82.75 128 GLN B C 1
ATOM 2259 O O . GLN B 1 128 ? 2.602 -18.625 -6.621 1 82.75 128 GLN B O 1
ATOM 2264 N N . MET B 1 129 ? 4.648 -17.609 -6.648 1 82.19 129 MET B N 1
ATOM 2265 C CA . MET B 1 129 ? 4.203 -16.438 -7.418 1 82.19 129 MET B CA 1
ATOM 2266 C C . MET B 1 129 ? 5.082 -16.234 -8.648 1 82.19 129 MET B C 1
ATOM 2268 O O . MET B 1 129 ? 6.301 -16.406 -8.578 1 82.19 129 MET B O 1
ATOM 2272 N N . VAL B 1 130 ? 4.473 -15.953 -9.797 1 77.94 130 VAL B N 1
ATOM 2273 C CA . VAL B 1 130 ? 5.219 -15.734 -11.031 1 77.94 130 VAL B CA 1
ATOM 2274 C C . VAL B 1 130 ? 4.707 -14.477 -11.727 1 77.94 130 VAL B C 1
ATOM 2276 O O . VAL B 1 130 ? 3.494 -14.258 -11.82 1 77.94 130 VAL B O 1
ATOM 2279 N N . LEU B 1 131 ? 5.594 -13.625 -11.992 1 78.44 131 LEU B N 1
ATOM 2280 C CA . LEU B 1 131 ? 5.27 -12.461 -12.812 1 78.44 131 LEU B CA 1
ATOM 2281 C C . LEU B 1 131 ? 5.621 -12.711 -14.281 1 78.44 131 LEU B C 1
ATOM 2283 O O . LEU B 1 131 ? 6.797 -12.812 -14.633 1 78.44 131 LEU B O 1
ATOM 2287 N N . VAL B 1 132 ? 4.664 -12.93 -15.07 1 72 132 VAL B N 1
ATOM 2288 C CA . VAL B 1 132 ? 4.914 -13.242 -16.469 1 72 132 VAL B CA 1
ATOM 2289 C C . VAL B 1 132 ? 3.84 -12.594 -17.344 1 72 132 VAL B C 1
ATOM 2291 O O . VAL B 1 132 ? 2.793 -12.18 -16.844 1 72 132 VAL B O 1
ATOM 2294 N N . GLY B 1 133 ? 4.238 -12.312 -18.625 1 65.19 133 GLY B N 1
ATOM 2295 C CA . GLY B 1 133 ? 3.258 -11.828 -19.594 1 65.19 133 GLY B CA 1
ATOM 2296 C C . GLY B 1 133 ? 2.061 -12.75 -19.734 1 65.19 133 GLY B C 1
ATOM 2297 O O . GLY B 1 133 ? 0.918 -12.32 -19.562 1 65.19 133 GLY B O 1
ATOM 2298 N N . ARG B 1 134 ? 2.191 -13.914 -20.281 1 61.34 134 ARG B N 1
ATOM 2299 C CA . ARG B 1 134 ? 1.132 -14.898 -20.469 1 61.34 134 ARG B CA 1
ATOM 2300 C C . ARG B 1 134 ? 1.588 -16.281 -20.031 1 61.34 134 ARG B C 1
ATOM 2302 O O . ARG B 1 134 ? 2.73 -16.688 -20.281 1 61.34 134 ARG B O 1
ATOM 2309 N N . MET B 1 135 ? 0.959 -16.781 -19.016 1 59.59 135 MET B N 1
ATOM 2310 C CA . MET B 1 135 ? 1.305 -18.156 -18.656 1 59.59 135 MET B CA 1
ATOM 2311 C C . MET B 1 135 ? 0.217 -19.125 -19.094 1 59.59 135 MET B C 1
ATOM 2313 O O . MET B 1 135 ? -0.962 -18.922 -18.812 1 59.59 135 MET B O 1
ATOM 2317 N N . GLY B 1 136 ? 0.686 -20.062 -19.688 1 58.56 136 GLY B N 1
ATOM 2318 C CA . GLY B 1 136 ? 0.026 -21.312 -20.047 1 58.56 136 GLY B CA 1
ATOM 2319 C C . GLY B 1 136 ? -1.438 -21.125 -20.406 1 58.56 136 GLY B C 1
ATOM 2320 O O . GLY B 1 136 ? -1.861 -20.031 -20.781 1 58.56 136 GLY B O 1
ATOM 2321 N N . ASP B 1 137 ? -2.295 -22.297 -20.156 1 56.53 137 ASP B N 1
ATOM 2322 C CA . ASP B 1 137 ? -3.594 -22.672 -20.703 1 56.53 137 ASP B CA 1
ATOM 2323 C C . ASP B 1 137 ? -4.727 -21.984 -19.953 1 56.53 137 ASP B C 1
ATOM 2325 O O . ASP B 1 137 ? -5.883 -22.406 -20.031 1 56.53 137 ASP B O 1
ATOM 2329 N N . TRP B 1 138 ? -4.383 -21.141 -18.969 1 61.62 138 TRP B N 1
ATOM 2330 C CA . TRP B 1 138 ? -5.625 -20.547 -18.5 1 61.62 138 TRP B CA 1
ATOM 2331 C C . TRP B 1 138 ? -6.418 -19.953 -19.672 1 61.62 138 TRP B C 1
ATOM 2333 O O . TRP B 1 138 ? -6.016 -18.953 -20.266 1 61.62 138 TRP B O 1
ATOM 2343 N N . GLU B 1 139 ? -6.988 -20.828 -20.453 1 56.25 139 GLU B N 1
ATOM 2344 C CA . GLU B 1 139 ? -7.773 -20.406 -21.609 1 56.25 139 GLU B CA 1
ATOM 2345 C C . GLU B 1 139 ? -8.797 -19.328 -21.219 1 56.25 139 GLU B C 1
ATOM 2347 O O . GLU B 1 139 ? -9.328 -19.359 -20.109 1 56.25 139 GLU B O 1
ATOM 2352 N N . GLU B 1 140 ? -8.75 -18.203 -21.703 1 56.69 140 GLU B N 1
ATOM 2353 C CA . GLU B 1 140 ? -9.742 -17.125 -21.609 1 56.69 140 GLU B CA 1
ATOM 2354 C C . GLU B 1 140 ? -11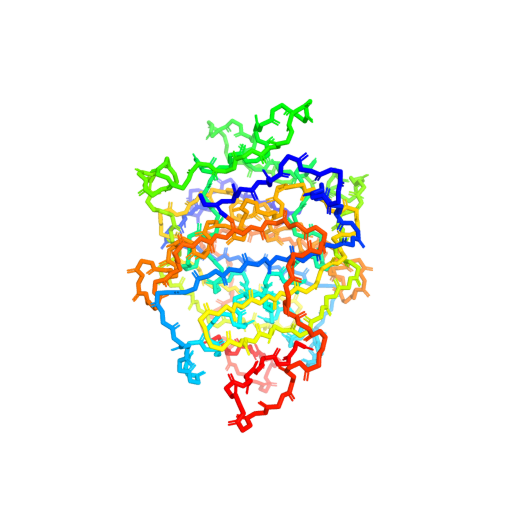.117 -17.672 -21.234 1 56.69 140 GLU B C 1
ATOM 2356 O O . GLU B 1 140 ? -11.891 -17.016 -20.547 1 56.69 140 GLU B O 1
ATOM 2361 N N . GLY B 1 141 ? -11.219 -19.078 -21.406 1 55.53 141 GLY B N 1
ATOM 2362 C CA . GLY B 1 141 ? -12.555 -19.641 -21.359 1 55.53 141 GLY B CA 1
ATOM 2363 C C . GLY B 1 141 ? -12.875 -20.328 -20.031 1 55.53 141 GLY B C 1
ATOM 2364 O O . GLY B 1 141 ? -14.008 -20.75 -19.812 1 55.53 141 GLY B O 1
ATOM 2365 N N . MET B 1 142 ? -11.906 -20.297 -19.188 1 65.75 142 MET B N 1
ATOM 2366 C CA . MET B 1 142 ? -12.25 -21.016 -17.969 1 65.75 142 MET B CA 1
ATOM 2367 C C . MET B 1 142 ? -12.82 -20.078 -16.906 1 65.75 142 MET B C 1
ATOM 2369 O O . MET B 1 142 ? -12.305 -20 -15.797 1 65.75 142 MET B O 1
ATOM 2373 N N . THR B 1 143 ? -13.68 -19.203 -17.344 1 71.69 143 THR B N 1
ATOM 2374 C CA . THR B 1 143 ? -14.367 -18.266 -16.469 1 71.69 143 THR B CA 1
ATOM 2375 C C . THR B 1 143 ? -15.773 -18.766 -16.141 1 71.69 143 THR B C 1
ATOM 2377 O O . THR B 1 143 ? -16.719 -17.984 -16.094 1 71.69 143 THR B O 1
ATOM 2380 N N . ASN B 1 144 ? -15.93 -20.062 -16.047 1 75.06 144 ASN B N 1
ATOM 2381 C CA . ASN B 1 144 ? -17.203 -20.641 -15.648 1 75.06 144 ASN B CA 1
ATOM 2382 C C . ASN B 1 144 ? -17.219 -21.016 -14.172 1 75.06 144 ASN B C 1
ATOM 2384 O O . ASN B 1 144 ? -16.453 -21.875 -13.742 1 75.06 144 ASN B O 1
ATOM 2388 N N . PRO B 1 145 ? -18.031 -20.375 -13.367 1 76.81 145 PRO B N 1
ATOM 2389 C CA . PRO B 1 145 ? -18.094 -20.656 -11.938 1 76.81 145 PRO B CA 1
ATOM 2390 C C . PRO B 1 145 ? -18.438 -22.125 -11.648 1 76.81 145 PRO B C 1
ATOM 2392 O O . PRO B 1 145 ? -18.031 -22.656 -10.609 1 76.81 145 PRO B O 1
ATOM 2395 N N . GLU B 1 146 ? -19.234 -22.719 -12.531 1 79.06 146 GLU B N 1
ATOM 2396 C CA . GLU B 1 146 ? -19.578 -24.125 -12.352 1 79.06 146 GLU B CA 1
ATOM 2397 C C . GLU B 1 146 ? -18.344 -25.016 -12.398 1 79.06 146 GLU B C 1
ATOM 2399 O O . GLU B 1 146 ? -18.375 -26.156 -11.898 1 79.06 146 GLU B O 1
ATOM 2404 N N . TYR B 1 147 ? -17.406 -24.375 -12.922 1 77.94 147 TYR B N 1
ATOM 2405 C CA . TYR B 1 147 ? -16.188 -25.172 -13.062 1 77.94 147 TYR B CA 1
ATOM 2406 C C . TYR B 1 147 ? -15.078 -24.641 -12.172 1 77.94 147 TYR B C 1
ATOM 2408 O O . TYR B 1 147 ? -13.898 -24.781 -12.492 1 77.94 147 TYR B O 1
ATOM 2416 N N . GLY B 1 148 ? -15.383 -23.906 -11.047 1 83 148 GLY B N 1
ATOM 2417 C CA . GLY B 1 148 ? -14.406 -23.578 -10.016 1 83 148 GLY B CA 1
ATOM 2418 C C . GLY B 1 148 ? -13.844 -22.172 -10.156 1 83 148 GLY B C 1
ATOM 2419 O O . GLY B 1 148 ? -12.93 -21.797 -9.43 1 83 148 GLY B O 1
ATOM 2420 N N . TYR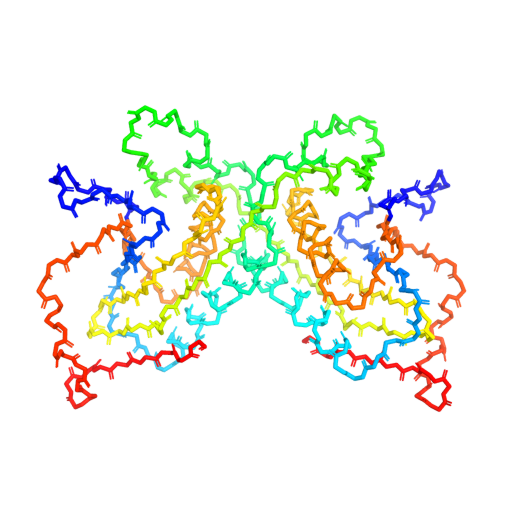 B 1 149 ? -14.461 -21.5 -11.125 1 89.69 149 TYR B N 1
ATOM 2421 C CA . TYR B 1 149 ? -14.008 -20.125 -11.344 1 89.69 149 TYR B CA 1
ATOM 2422 C C . TYR B 1 149 ? -14.531 -19.203 -10.258 1 89.69 149 TYR B C 1
ATOM 2424 O O . TYR B 1 149 ? -15.719 -19.25 -9.906 1 89.69 149 TYR B O 1
ATOM 2432 N N . LYS B 1 150 ? -13.625 -18.469 -9.602 1 93.12 150 LYS B N 1
ATOM 2433 C CA . LYS B 1 150 ? -13.922 -17.406 -8.648 1 93.12 150 LYS B CA 1
ATOM 2434 C C . LYS B 1 150 ? -13.18 -16.125 -9.008 1 93.12 150 LYS B C 1
ATOM 2436 O O . LYS B 1 150 ? -12.195 -16.156 -9.742 1 93.12 150 LYS B O 1
ATOM 2441 N N . TYR B 1 151 ? -13.719 -15.008 -8.562 1 94.31 151 TYR B N 1
ATOM 2442 C CA . TYR B 1 151 ? -12.992 -13.773 -8.852 1 94.31 151 TYR B CA 1
ATOM 2443 C C . TYR B 1 151 ? -13.289 -12.719 -7.789 1 94.31 151 TYR B C 1
ATOM 2445 O O . TYR B 1 151 ? -14.258 -12.836 -7.043 1 94.31 151 TYR B O 1
ATOM 2453 N N . PHE B 1 152 ? -12.422 -11.82 -7.602 1 96.62 152 PHE B N 1
ATOM 2454 C CA . PHE B 1 152 ? -12.555 -10.602 -6.816 1 96.62 152 PHE B CA 1
ATOM 2455 C C . PHE B 1 152 ? -12.547 -9.367 -7.719 1 96.62 152 PHE B C 1
ATOM 2457 O O . PHE B 1 152 ? -11.562 -9.109 -8.406 1 96.62 152 PHE B O 1
ATOM 2464 N N . LYS B 1 153 ? -13.688 -8.664 -7.734 1 95.94 153 LYS B N 1
ATOM 2465 C CA . LYS B 1 153 ? -13.812 -7.477 -8.57 1 95.94 153 LYS B CA 1
ATOM 2466 C C . LYS B 1 153 ? -13.078 -6.293 -7.961 1 95.94 153 LYS B C 1
ATOM 2468 O O . LYS B 1 153 ? -13.32 -5.926 -6.812 1 95.94 153 LYS B O 1
ATOM 2473 N N . ILE B 1 154 ? -12.102 -5.734 -8.719 1 96 154 ILE B N 1
ATOM 2474 C CA . ILE B 1 154 ? -11.383 -4.547 -8.258 1 96 154 ILE B CA 1
ATOM 2475 C C . ILE B 1 154 ? -12.156 -3.291 -8.648 1 96 154 ILE B C 1
ATOM 2477 O O . ILE B 1 154 ? -12.555 -3.139 -9.805 1 96 154 ILE B O 1
#

Organism: NCBI:txid261450

InterPro domains:
  IPR021920 Protein of unknown function DUF3531 [PF12049] (10-144)